Protein 4RR5 (pdb70)

Foldseek 3Di:
DAEEEEEEAQPQQAAPFLLQVCVDPLLVVLQVVLCVLVVHGLNVQSNDDPLSCNLLLNVLLSSLSLLLSLLVLCVVVPDAHQEYEYFLSRRLSRLCSFVFDDSSVSSNLSNLLSVLQSVLFQAFKKKFFQWDPVQLCVLAVVDPFKDWAEDQAPGMTMMFGHHVSLVVSCVRIDGPDIGTDSGGHRWQACSCVVSLVVSLVVLVVDGTDFTNHWYQYQQGGATGGDSVVSSVSSSNNGRHHGHNLVNLVNCVPVDHQEYEHRAGDCRNVVSNCRRVVRHHYDYHRHPVSSVVD

Organism: Synechocystis sp. (strain ATCC 27184 / PCC 6803 / Kazusa) (NCBI:txid1111708)

Secondary structure (DSSP, 8-state):
--EEEEE--TT---TTTTGGGGGSHHHHHHHHHHHHHHSS-HHHHHTS-HHHHHSHHHHHHHHHHHHHHHHHHHHHTT---SEEEESTTHHHHHHHHTTSS-HHHHHHHHHHHHHHHHHS-S-EEEEEESB-HHHHHHHHTT-SSEEEEEEEETTEEEEEE-HHHHHHHHHTSSBS-EEE-S--S--SSGGGHHHHHHHHHHHHTS--PPPSS-EEETTEEEEE--HHHHHHHHHTTTTS-EEHHHHHHHHHHHT--EEEEESSSSHHHHHHHTT-TTSEEEEE-SHHHHHT-

Radius of gyration: 18.01 Å; Cα contacts (8 Å, |Δi|>4): 642; chains: 1; bounding box: 39×50×41 Å

B-factor: mean 35.31, std 12.6, range [13.88, 98.12]

Nearest PDB structures (foldseek):
  4rr5-assembly1_A  TM=1.003E+00  e=6.818E-63  Synechocystis sp. PCC 6803 substr. Kazusa
  2g2y-assembly1_A  TM=9.475E-01  e=8.069E-31  Escherichia coli K-12
  6smd-assembly2_C  TM=9.478E-01  e=1.140E-30  Photorhabdus luminescens
  6iyo-assembly1_B  TM=8.764E-01  e=2.959E-21  Streptomyces albus subsp. albus
  8ee0-assembly1_A-2  TM=8.860E-01  e=2.226E-20  Saccharopolyspora erythraea

InterPro domains:
  IPR001227 Acyl transferase domain superfamily [G3DSA:3.40.366.10] (4-273)
  IPR004410 Malonyl CoA-acyl carrier protein transacylase, FabD-type [TIGR00128] (1-278)
  IPR014043 Acyl transferase domain [PF00698] (5-275)
  IPR014043 Acyl transferase domain [SM00827] (6-289)
  IPR016035 Acyl transferase/acyl hydrolase/lysophospholipase [SSF52151] (3-292)
  IPR016036 Malonyl-CoA ACP transacylase, ACP-binding [SSF55048] (122-178)
  IPR024925 Malonyl CoA-acyl carrier protein transacylase [PIRSF000446] (1-292)
  IPR050858 Malonyl CoA-ACP Transacylase/Polyketide Synthase FabD [PTHR42681] (1-288)

CATH classification: 3.40.366.10 (+1 more: 3.30.70.250)

Sequence (293 aa):
MKTAWVFPGQGSQAVGMGVDLLSTAIAKEKYQQAEEILGWSVVEKCQGDEASLALTQNTQPCLYVIEAILADLLRDKGFQPDYVAGHSLGEYSALYAAGVFDFATGLQLVKQRSEVMASASGGMMAALMKFDQTQLQQALTDNTEVVLANDNSPEQVVISGTVAGVEAILANVKARRAVPLKVSGAFHSSFMAQPSQSFAQTLTACHFNDATVPVLSNVDPSPTQNGDRLKEKLIQQMTGSVRWRETMVNLGEIGATDYWEVGPGKVLTGLCKRTCPDLNLKNIGQLDDLNSL

Solvent-accessible surface area: 12329 Å² total; per-residue (Å²): 175,94,7,1,0,0,0,0,5,59,56,8,33,58,74,33,16,1,35,59,0,72,98,29,83,42,0,120,95,22,11,104,51,0,81,138,37,12,67,70,23,1,18,128,52,1,102,32,98,121,69,41,2,13,93,13,65,16,0,3,1,0,0,0,0,1,0,0,0,0,0,22,12,1,81,110,86,57,58,126,8,48,26,1,0,0,20,13,1,0,2,1,0,0,1,32,7,0,32,0,7,91,10,43,48,0,0,88,8,0,49,53,3,1,85,28,9,38,101,15,64,64,19,19,8,0,10,1,91,105,28,48,112,101,61,9,116,112,20,30,91,141,57,118,77,4,71,49,0,14,20,5,4,65,26,47,6,3,0,0,0,37,75,81,12,0,86,57,5,23,93,113,6,127,0,156,181,18,79,71,60,172,27,76,1,3,14,10,4,89,94,4,47,139,38,12,119,64,7,19,133,53,1,81,94,21,142,6,68,92,6,98,21,30,0,0,0,0,24,37,3,51,51,30,69,77,1,99,80,1,22,82,2,3,43,79,1,7,46,19,32,0,79,0,82,47,0,0,51,40,1,32,141,71,36,5,52,22,1,23,0,0,1,11,38,147,72,2,4,29,14,0,129,140,28,15,110,126,16,83,57,89,33,4,8,103,42,102,47,6,93,91,111

Structure (mmCIF, N/CA/C/O backbone):
data_4RR5
#
_entry.id   4RR5
#
_cell.length_a   43.043
_cell.length_b   148.646
_cell.length_c   40.393
_cell.angle_alpha   90.00
_cell.angle_beta   90.00
_cell.angle_gamma   90.00
#
_symmetry.space_group_name_H-M   'P 21 21 2'
#
loop_
_entity.id
_entity.type
_entity.pdbx_description
1 polymer 'Malonyl CoA-acyl carrier protein transacylase'
2 non-polymer 'ACETATE ION'
3 water water
#
loop_
_atom_site.group_PDB
_atom_site.id
_atom_site.type_symbol
_atom_site.label_atom_id
_atom_site.label_alt_id
_atom_site.label_comp_id
_atom_site.label_asym_id
_atom_site.label_entity_id
_atom_site.label_seq_id
_atom_site.pdbx_PDB_ins_code
_atom_site.Cartn_x
_atom_site.Cartn_y
_atom_site.Cartn_z
_atom_site.occupancy
_atom_site.B_iso_or_equiv
_atom_site.auth_seq_id
_atom_site.auth_comp_id
_atom_site.auth_asym_id
_atom_site.auth_atom_id
_atom_site.pdbx_PDB_model_num
ATOM 1 N N . MET A 1 1 ? -23.662 3.488 1.388 1.00 47.96 1 MET A N 1
ATOM 2 C CA . MET A 1 1 ? -22.552 4.322 0.938 1.00 51.51 1 MET A CA 1
ATOM 3 C C . MET A 1 1 ? -22.805 4.865 -0.467 1.00 50.19 1 MET A C 1
ATOM 4 O O . MET A 1 1 ? -23.245 4.132 -1.357 1.00 43.17 1 MET A O 1
ATOM 9 N N . LYS A 1 2 ? -22.529 6.155 -0.655 1.00 45.87 2 LYS A N 1
ATOM 10 C CA . LYS A 1 2 ? -22.623 6.784 -1.970 1.00 41.49 2 LYS A CA 1
ATOM 11 C C . LYS A 1 2 ? -21.407 7.686 -2.191 1.00 41.39 2 LYS A C 1
ATOM 12 O O . LYS A 1 2 ? -21.026 8.456 -1.301 1.00 38.32 2 LYS A O 1
ATOM 18 N N . THR A 1 3 ? -20.774 7.581 -3.360 1.00 37.14 3 THR A N 1
ATOM 19 C CA . THR A 1 3 ? -19.532 8.323 -3.581 1.00 38.05 3 THR A CA 1
ATOM 20 C C . THR A 1 3 ? -19.640 9.310 -4.743 1.00 33.68 3 THR A C 1
ATOM 21 O O . THR A 1 3 ? -20.095 8.967 -5.840 1.00 32.10 3 THR A O 1
ATOM 25 N N . ALA A 1 4 ? -19.227 10.546 -4.464 1.00 31.54 4 ALA A N 1
ATOM 26 C CA . ALA A 1 4 ? -19.041 11.579 -5.480 1.00 30.57 4 ALA A CA 1
ATOM 27 C C . ALA A 1 4 ? -17.597 11.597 -6.021 1.00 28.09 4 ALA A C 1
ATOM 28 O O . ALA A 1 4 ? -16.635 11.471 -5.250 1.00 26.48 4 ALA A O 1
ATOM 30 N N . TRP A 1 5 ? -17.445 11.725 -7.339 1.00 23.84 5 TRP A N 1
ATOM 31 C CA . TRP A 1 5 ? -16.141 12.048 -7.926 1.00 22.74 5 TRP A CA 1
ATOM 32 C C . TRP A 1 5 ? -16.186 13.489 -8.376 1.00 22.30 5 TRP A C 1
ATOM 33 O O . TRP A 1 5 ? -17.053 13.856 -9.165 1.00 26.22 5 TRP A O 1
ATOM 44 N N . VAL A 1 6 ? -15.279 14.312 -7.860 1.00 22.83 6 VAL A N 1
ATOM 45 C CA . VAL A 1 6 ? -15.235 15.719 -8.238 1.00 24.84 6 VAL A CA 1
ATOM 46 C C . VAL A 1 6 ? -13.898 16.054 -8.894 1.00 19.93 6 VAL A C 1
ATOM 47 O O . VAL A 1 6 ? -12.846 15.586 -8.455 1.00 21.20 6 VAL A O 1
ATOM 51 N N . PHE A 1 7 ? -13.955 16.865 -9.948 1.00 18.63 7 PHE A N 1
ATOM 52 C CA . PHE A 1 7 ? -12.784 17.129 -10.782 1.00 20.77 7 PHE A CA 1
ATOM 53 C C . PHE A 1 7 ? -12.247 18.566 -10.661 1.00 19.75 7 PHE A C 1
ATOM 54 O O . PHE A 1 7 ? -12.956 19.536 -10.909 1.00 20.21 7 PHE A O 1
ATOM 62 N N . PRO A 1 8 ? -10.976 18.704 -10.259 1.00 18.12 8 PRO A N 1
ATOM 63 C CA . PRO A 1 8 ? -10.429 20.047 -10.059 1.00 20.30 8 PRO A CA 1
ATOM 64 C C . PRO A 1 8 ? -10.142 20.792 -11.367 1.00 23.43 8 PRO A C 1
ATOM 65 O O . PRO A 1 8 ? -9.905 20.187 -12.411 1.00 24.90 8 PRO A O 1
ATOM 69 N N . GLY A 1 9 ? -10.168 22.114 -11.316 1.00 19.61 9 GLY A N 1
ATOM 70 C CA . GLY A 1 9 ? -9.894 22.885 -12.507 1.00 21.80 9 GLY A CA 1
ATOM 71 C C . GLY A 1 9 ? -8.603 23.670 -12.394 1.00 21.66 9 GLY A C 1
ATOM 72 O O . GLY A 1 9 ? -7.672 23.251 -11.708 1.00 16.94 9 GLY A O 1
ATOM 73 N N . GLN A 1 10 ? -8.579 24.810 -13.085 1.00 21.95 10 GLN A N 1
ATOM 74 C CA . GLN A 1 10 ? -7.429 25.696 -13.177 1.00 21.67 10 GLN A CA 1
ATOM 75 C C . GLN A 1 10 ? -6.913 26.057 -11.798 1.00 23.22 10 GLN A C 1
ATOM 76 O O . GLN A 1 10 ? -7.706 26.331 -10.900 1.00 25.26 10 GLN A O 1
ATOM 82 N N . GLY A 1 11 ? -5.591 26.048 -11.630 1.00 20.84 11 GLY A N 1
ATOM 83 C CA . GLY A 1 11 ? -5.000 26.293 -10.331 1.00 16.57 11 GLY A CA 1
ATOM 84 C C . GLY A 1 11 ? -4.598 25.035 -9.588 1.00 19.59 11 GLY A C 1
ATOM 85 O O . GLY A 1 11 ? -3.816 25.109 -8.661 1.00 22.92 11 GLY A O 1
ATOM 86 N N . SER A 1 12 ? -5.122 23.878 -9.984 1.00 22.45 12 SER A N 1
ATOM 87 C CA . SER A 1 12 ? -4.738 22.615 -9.344 1.00 26.92 12 SER A CA 1
ATOM 88 C C . SER A 1 12 ? -3.582 21.903 -10.044 1.00 26.79 12 SER A C 1
ATOM 89 O O . SER A 1 12 ? -3.070 20.898 -9.563 1.00 29.59 12 SER A O 1
ATOM 92 N N . GLN A 1 13 ? -3.179 22.420 -11.191 1.00 26.54 13 GLN A N 1
ATOM 93 C CA . GLN A 1 13 ? -2.089 21.810 -11.913 1.00 27.87 13 GLN A CA 1
ATOM 94 C C . GLN A 1 13 ? -0.777 21.989 -11.136 1.00 27.30 13 GLN A C 1
ATOM 95 O O . GLN A 1 13 ? -0.571 22.993 -10.453 1.00 25.00 13 GLN A O 1
ATOM 101 N N . ALA A 1 14 ? 0.090 20.990 -11.231 1.00 27.17 14 ALA A N 1
ATOM 102 C CA . ALA A 1 14 ? 1.452 21.087 -10.715 1.00 27.74 14 ALA A CA 1
ATOM 103 C C . ALA A 1 14 ? 2.376 20.351 -11.677 1.00 26.21 14 ALA A C 1
ATOM 104 O O . ALA A 1 14 ? 1.922 19.502 -12.452 1.00 25.55 14 ALA A O 1
ATOM 106 N N . VAL A 1 15 ? 3.662 20.688 -11.636 1.00 22.94 15 VAL A N 1
ATOM 107 C CA . VAL A 1 15 ? 4.638 20.085 -12.529 1.00 26.09 15 VAL A CA 1
ATOM 108 C C . VAL A 1 15 ? 4.791 18.609 -12.165 1.00 24.87 15 VAL A C 1
ATOM 109 O O . VAL A 1 15 ? 4.876 18.260 -10.998 1.00 21.96 15 VAL A O 1
ATOM 113 N N . GLY A 1 16 ? 4.775 17.741 -13.167 1.00 23.03 16 GLY A N 1
ATOM 114 C CA . GLY A 1 16 ? 4.931 16.333 -12.925 1.00 19.17 16 GLY A CA 1
ATOM 115 C C . GLY A 1 16 ? 3.611 15.614 -12.795 1.00 23.40 16 GLY A C 1
ATOM 116 O O . GLY A 1 16 ? 3.581 14.387 -12.745 1.00 21.93 16 GLY A O 1
ATOM 117 N N . MET A 1 17 ? 2.513 16.360 -12.739 1.00 24.14 17 MET A N 1
ATOM 118 C CA . MET A 1 17 ? 1.206 15.717 -12.615 1.00 25.17 17 MET A CA 1
ATOM 119 C C . MET A 1 17 ? 0.975 14.763 -13.784 1.00 23.39 17 MET A C 1
ATOM 120 O O . MET A 1 17 ? 1.400 15.027 -14.914 1.00 21.47 17 MET A O 1
ATOM 125 N N . GLY A 1 18 ? 0.344 13.632 -13.492 1.00 20.69 18 GLY A N 1
ATOM 126 C CA . GLY A 1 18 ? -0.017 12.673 -14.509 1.00 19.21 18 GLY A CA 1
ATOM 127 C C . GLY A 1 18 ? 1.126 11.807 -14.986 1.00 23.04 18 GLY A C 1
ATOM 128 O O . GLY A 1 18 ? 0.892 10.775 -15.619 1.00 23.25 18 GLY A O 1
ATOM 129 N N . VAL A 1 19 ? 2.363 12.198 -14.686 1.00 24.60 19 VAL A N 1
ATOM 130 C CA . VAL A 1 19 ? 3.499 11.542 -15.325 1.00 25.09 19 VAL A CA 1
ATOM 131 C C . VAL A 1 19 ? 3.693 10.121 -14.820 1.00 22.64 19 VAL A C 1
ATOM 132 O O . VAL A 1 19 ? 4.031 9.232 -15.598 1.00 24.03 19 VAL A O 1
ATOM 136 N N . ASP A 1 20 ? 3.417 9.883 -13.545 1.00 26.32 20 ASP A N 1
ATOM 137 C CA . ASP A 1 20 ? 3.522 8.521 -13.013 1.00 27.03 20 ASP A CA 1
ATOM 138 C C . ASP A 1 20 ? 2.439 7.596 -13.555 1.00 25.12 20 ASP A C 1
ATOM 139 O O . ASP A 1 20 ? 2.538 6.381 -13.404 1.00 27.64 20 ASP A O 1
ATOM 144 N N . LEU A 1 21 ? 1.405 8.163 -14.175 1.00 25.48 21 LEU A N 1
ATOM 145 C CA . LEU A 1 21 ? 0.285 7.360 -14.676 1.00 23.41 21 LEU A CA 1
ATOM 146 C C . LEU A 1 21 ? 0.673 6.565 -15.908 1.00 22.43 21 LEU A C 1
ATOM 147 O O . LEU A 1 21 ? 0.013 5.591 -16.264 1.00 20.94 21 LEU A O 1
ATOM 152 N N . LEU A 1 22 ? 1.772 6.992 -16.520 1.00 23.36 22 LEU A N 1
ATOM 153 C CA . LEU A 1 22 ? 2.238 6.544 -17.829 1.00 22.70 22 LEU A CA 1
ATOM 154 C C . LEU A 1 22 ? 2.585 5.043 -17.932 1.00 22.42 22 LEU A C 1
ATOM 155 O O . LEU A 1 22 ? 2.661 4.479 -19.018 1.00 22.88 22 LEU A O 1
ATOM 160 N N . SER A 1 23 ? 2.794 4.393 -16.802 1.00 20.37 23 SER A N 1
ATOM 161 C CA . SER A 1 23 ? 3.073 2.973 -16.827 1.00 22.23 23 SER A CA 1
ATOM 162 C C . SER A 1 23 ? 1.789 2.140 -17.011 1.00 23.66 23 SER A C 1
ATOM 163 O O . SER A 1 23 ? 1.861 0.946 -17.294 1.00 26.65 23 SER A O 1
ATOM 166 N N . THR A 1 24 ? 0.618 2.757 -16.860 1.00 21.23 24 THR A N 1
ATOM 167 C CA . THR A 1 24 ? -0.640 2.062 -17.154 1.00 23.45 24 THR A CA 1
ATOM 168 C C . THR A 1 24 ? -0.939 2.105 -18.670 1.00 22.27 24 THR A C 1
ATOM 169 O O . THR A 1 24 ? -0.657 3.100 -19.354 1.00 19.08 24 THR A O 1
ATOM 173 N N . ALA A 1 25 ? -1.4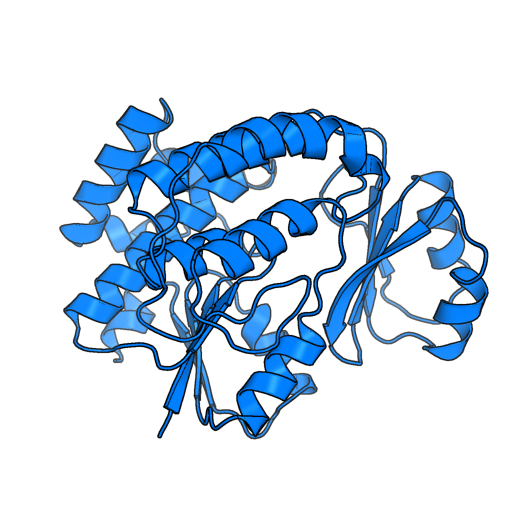92 1.017 -19.189 1.00 20.24 25 ALA A N 1
ATOM 174 C CA . ALA A 1 25 ? -1.871 0.947 -20.597 1.00 22.77 25 ALA A CA 1
ATOM 175 C C . ALA A 1 25 ? -2.928 1.999 -20.937 1.00 24.80 25 ALA A C 1
ATOM 176 O O . ALA A 1 25 ? -2.867 2.642 -21.993 1.00 23.82 25 ALA A O 1
ATOM 178 N N . ILE A 1 26 ? -3.888 2.169 -20.028 1.00 25.25 26 ILE A N 1
ATOM 179 C CA . ILE A 1 26 ? -4.970 3.139 -20.192 1.00 24.91 26 ILE A CA 1
ATOM 180 C C . ILE A 1 26 ? -4.425 4.557 -20.380 1.00 22.35 26 ILE A C 1
ATOM 181 O O . ILE A 1 26 ? -4.812 5.246 -21.319 1.00 25.09 26 ILE A O 1
ATOM 186 N N . ALA A 1 27 ? -3.490 4.967 -19.527 1.00 22.71 27 ALA A N 1
ATOM 187 C CA . ALA A 1 27 ? -2.862 6.284 -19.650 1.00 20.78 27 ALA A CA 1
ATOM 188 C C . ALA A 1 27 ? -2.040 6.422 -20.923 1.00 24.12 27 ALA A C 1
ATOM 189 O O . ALA A 1 27 ? -2.117 7.456 -21.591 1.00 23.86 27 ALA A O 1
ATOM 191 N N . LYS A 1 28 ? -1.241 5.401 -21.244 1.00 24.22 28 LYS A N 1
ATOM 192 C CA . LYS A 1 28 ? -0.372 5.451 -22.421 1.00 23.78 28 LYS A CA 1
ATOM 193 C C . LYS A 1 28 ? -1.220 5.773 -23.643 1.00 25.65 28 LYS A C 1
ATOM 194 O O . LYS A 1 28 ? -0.962 6.740 -24.367 1.00 24.96 28 LYS A O 1
ATOM 200 N N . GLU A 1 29 ? -2.261 4.967 -23.822 1.00 25.97 29 GLU A N 1
ATOM 201 C CA . GLU A 1 29 ? -3.206 5.095 -24.916 1.00 22.06 29 GLU A CA 1
ATOM 202 C C . GLU A 1 29 ? -3.829 6.497 -24.996 1.00 23.73 29 GLU A C 1
ATOM 203 O O . GLU A 1 29 ? -3.675 7.197 -25.997 1.00 26.69 29 GLU A O 1
ATOM 209 N N . LYS A 1 30 ? -4.501 6.929 -23.938 1.00 23.76 30 LYS A N 1
ATOM 210 C CA . LYS A 1 30 ? -5.157 8.234 -23.969 1.00 26.89 30 LYS A CA 1
ATOM 211 C C . LYS A 1 30 ? -4.191 9.405 -24.176 1.00 24.91 30 LYS A C 1
ATOM 212 O O . LYS A 1 30 ? -4.544 10.393 -24.821 1.00 24.75 30 LYS A O 1
ATOM 218 N N . TYR A 1 31 ? -2.983 9.293 -23.641 1.00 20.57 31 TYR A N 1
ATOM 219 C CA . TYR A 1 31 ? -1.964 10.299 -23.895 1.00 23.74 31 TYR A CA 1
ATOM 220 C C . TYR A 1 31 ? -1.665 10.394 -25.375 1.00 23.38 31 TYR A C 1
ATOM 221 O O . TYR A 1 31 ? -1.455 11.487 -25.887 1.00 23.92 31 TYR A O 1
ATOM 230 N N . GLN A 1 32 ? -1.638 9.249 -26.057 1.00 28.02 32 GLN A N 1
ATOM 231 C CA . GLN A 1 32 ? -1.329 9.224 -27.491 1.00 29.95 32 GLN A CA 1
ATOM 232 C C . GLN A 1 32 ? -2.485 9.805 -28.284 1.00 29.54 32 GLN A C 1
ATOM 233 O O . GLN A 1 32 ? -2.267 10.572 -29.219 1.00 30.16 32 GLN A O 1
ATOM 239 N N . GLN A 1 33 ? -3.708 9.441 -27.899 1.00 27.05 33 GLN A N 1
ATOM 240 C CA . GLN A 1 33 ? -4.905 10.084 -28.426 1.00 27.33 33 GLN A CA 1
ATOM 241 C C . GLN A 1 33 ? -4.874 11.593 -28.228 1.00 32.80 33 GLN A C 1
ATOM 242 O O . GLN A 1 33 ? -5.180 12.345 -29.152 1.00 32.92 33 GLN A O 1
ATOM 248 N N . ALA A 1 34 ? -4.538 12.040 -27.019 1.00 23.50 34 ALA A N 1
ATOM 249 C CA . ALA A 1 34 ? -4.468 13.471 -26.770 1.00 24.80 34 ALA A CA 1
ATOM 250 C C . ALA A 1 34 ? -3.408 14.111 -27.655 1.00 28.47 34 ALA A C 1
ATOM 251 O O . ALA A 1 34 ? -3.591 15.228 -28.135 1.00 30.98 34 ALA A O 1
ATOM 253 N N . GLU A 1 35 ? -2.314 13.401 -27.904 1.00 27.95 35 GLU A N 1
ATOM 254 C CA . GLU A 1 35 ? -1.224 13.997 -28.668 1.00 31.71 35 GLU A CA 1
ATOM 255 C C . GLU A 1 35 ? -1.638 14.206 -30.140 1.00 34.30 35 GLU A C 1
ATOM 256 O O . GLU A 1 35 ? -1.347 15.257 -30.710 1.00 36.14 35 GLU A O 1
ATOM 262 N N . GLU A 1 36 ? -2.328 13.236 -30.744 1.00 30.51 36 GLU A N 1
ATOM 263 C CA . GLU A 1 36 ? -2.808 13.405 -32.118 1.00 35.90 36 GLU A CA 1
ATOM 264 C C . GLU A 1 36 ? -3.861 14.503 -32.218 1.00 38.92 36 GLU A C 1
ATOM 265 O O . GLU A 1 36 ? -3.841 15.281 -33.159 1.00 47.53 36 GLU A O 1
ATOM 271 N N . ILE A 1 37 ? -4.772 14.571 -31.251 1.00 37.95 37 ILE A N 1
ATOM 272 C CA . ILE A 1 37 ? -5.812 15.604 -31.231 1.00 31.52 37 ILE A CA 1
ATOM 273 C C . ILE A 1 37 ? -5.263 17.018 -30.991 1.00 31.95 37 ILE A C 1
ATOM 274 O O . ILE A 1 37 ? -5.714 17.987 -31.599 1.00 35.19 37 ILE A O 1
ATOM 279 N N . LEU A 1 38 ? -4.293 17.137 -30.094 1.00 33.37 38 LEU A N 1
ATOM 280 C CA . LEU A 1 38 ? -3.811 18.452 -29.676 1.00 31.68 38 LEU A CA 1
ATOM 281 C C . LEU A 1 38 ? -2.632 18.942 -30.496 1.00 31.92 38 LEU A C 1
ATOM 282 O O . LEU A 1 38 ? -2.391 20.139 -30.582 1.00 33.54 38 LEU A O 1
ATOM 287 N N . GLY A 1 39 ? -1.869 18.012 -31.055 1.00 33.28 39 GLY A N 1
ATOM 288 C CA . GLY A 1 39 ? -0.652 18.363 -31.760 1.00 33.18 39 GLY A CA 1
ATOM 289 C C . GLY A 1 39 ? 0.560 18.542 -30.863 1.00 36.96 39 GLY A C 1
ATOM 290 O O . GLY A 1 39 ? 1.620 18.977 -31.320 1.00 35.71 39 GLY A O 1
ATOM 291 N N . TRP A 1 40 ? 0.410 18.210 -29.583 1.00 34.48 40 TRP A N 1
ATOM 292 C CA . TRP A 1 40 ? 1.529 18.245 -28.651 1.00 29.35 40 TRP A CA 1
ATOM 293 C C . TRP A 1 40 ? 1.279 17.285 -27.505 1.00 31.76 40 TRP A C 1
ATOM 294 O O . TRP A 1 40 ? 0.139 16.950 -27.198 1.00 32.96 40 TRP A O 1
ATOM 305 N N . SER A 1 41 ? 2.356 16.833 -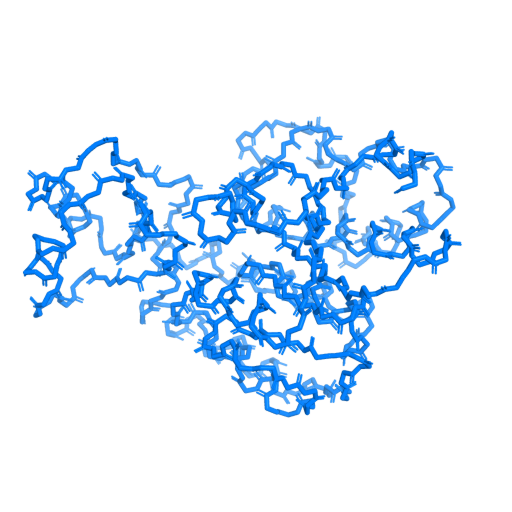26.877 1.00 33.82 41 SER A N 1
ATOM 306 C CA . SER A 1 41 ? 2.262 15.824 -25.835 1.00 30.25 41 SER A CA 1
ATOM 307 C C . SER A 1 41 ? 1.859 16.407 -24.483 1.00 33.08 41 SER A C 1
ATOM 308 O O . SER A 1 41 ? 2.497 17.341 -23.979 1.00 27.21 41 SER A O 1
ATOM 311 N N . VAL A 1 42 ? 0.808 15.847 -23.888 1.00 25.58 42 VAL A N 1
ATOM 312 C CA . VAL A 1 42 ? 0.410 16.266 -22.544 1.00 28.57 42 VAL A CA 1
ATOM 313 C C . VAL A 1 42 ? 1.482 15.885 -21.506 1.00 25.55 42 VAL A C 1
ATOM 314 O O . VAL A 1 42 ? 1.784 16.671 -20.604 1.00 25.42 42 VAL A O 1
ATOM 318 N N . VAL A 1 43 ? 2.068 14.701 -21.649 1.00 21.96 43 VAL A N 1
ATOM 319 C CA . VAL A 1 43 ? 3.137 14.262 -20.754 1.00 25.88 43 VAL A CA 1
ATOM 320 C C . VAL A 1 43 ? 4.296 15.239 -20.760 1.00 27.13 43 VAL A C 1
ATOM 321 O O . VAL A 1 43 ? 4.743 15.695 -19.702 1.00 26.06 43 VAL A O 1
ATOM 325 N N . GLU A 1 44 ? 4.764 15.574 -21.958 1.00 25.37 44 GLU A N 1
ATOM 326 C CA . GLU A 1 44 ? 5.889 16.491 -22.098 1.00 26.00 44 GLU A CA 1
ATOM 327 C C . GLU A 1 44 ? 5.577 17.829 -21.460 1.00 27.31 44 GLU A C 1
ATOM 328 O O . GLU A 1 44 ? 6.382 18.365 -20.715 1.00 34.75 44 GLU A O 1
ATOM 334 N N . LYS A 1 45 ? 4.386 18.353 -21.733 1.00 32.28 45 LYS A N 1
ATOM 335 C CA . LYS A 1 45 ? 3.994 19.674 -21.252 1.00 28.84 45 LYS A CA 1
ATOM 336 C C . LYS A 1 45 ? 3.841 19.725 -19.726 1.00 27.88 45 LYS A C 1
ATOM 337 O O . LYS A 1 45 ? 4.100 20.748 -19.108 1.00 30.13 45 LYS A O 1
ATOM 343 N N . CYS A 1 46 ? 3.434 18.619 -19.115 1.00 27.38 46 CYS A N 1
ATOM 344 C CA . CYS A 1 46 ? 3.283 18.577 -17.663 1.00 27.90 46 CYS A CA 1
ATOM 345 C C . CYS A 1 46 ? 4.634 18.548 -16.941 1.00 33.47 46 CYS A C 1
ATOM 346 O O . CYS A 1 46 ? 4.707 18.720 -15.722 1.00 28.17 46 CYS A O 1
ATOM 349 N N . GLN A 1 47 ? 5.700 18.306 -17.692 1.00 29.64 47 GLN A N 1
ATOM 350 C CA . GLN A 1 47 ? 7.019 18.222 -17.100 1.00 30.60 47 GLN A CA 1
ATOM 351 C C . GLN A 1 47 ? 7.838 19.448 -17.433 1.00 34.34 47 GLN A C 1
ATOM 352 O O . GLN A 1 47 ? 9.051 19.478 -17.213 1.00 37.08 47 GLN A O 1
ATOM 358 N N . GLY A 1 48 ? 7.164 20.451 -17.977 1.00 32.13 48 GLY A N 1
ATOM 359 C CA . GLY A 1 48 ? 7.819 21.671 -18.390 1.00 37.76 48 GLY A CA 1
ATOM 360 C C . GLY A 1 48 ? 7.867 22.732 -17.309 1.00 33.72 48 GLY A C 1
ATOM 361 O O . GLY A 1 48 ? 7.647 22.472 -16.134 1.00 33.58 48 GLY A O 1
ATOM 362 N N . ASP A 1 49 ? 8.170 23.943 -17.734 1.00 34.17 49 ASP A N 1
ATOM 363 C CA . ASP A 1 49 ? 8.202 25.081 -16.855 1.00 37.06 49 ASP A CA 1
ATOM 364 C C . ASP A 1 49 ? 6.868 25.292 -16.150 1.00 39.44 49 ASP A C 1
ATOM 365 O O . ASP A 1 49 ? 5.800 25.122 -16.744 1.00 36.96 49 ASP A O 1
ATOM 370 N N . GLU A 1 50 ? 6.939 25.673 -14.882 1.00 39.03 50 GLU A N 1
ATOM 371 C CA . GLU A 1 50 ? 5.748 25.931 -14.073 1.00 42.18 50 GLU A CA 1
ATOM 372 C C . GLU A 1 50 ? 4.820 27.011 -14.662 1.00 41.11 50 GLU A C 1
ATOM 373 O O . GLU A 1 50 ? 3.644 26.755 -14.926 1.00 40.09 50 GLU A O 1
ATOM 379 N N . ALA A 1 51 ? 5.353 28.208 -14.873 1.00 43.91 51 ALA A N 1
ATOM 380 C CA . ALA A 1 51 ? 4.576 29.307 -15.438 1.00 41.94 51 ALA A CA 1
ATOM 381 C C . ALA A 1 51 ? 3.918 28.905 -16.755 1.00 37.63 51 ALA A C 1
ATOM 382 O O . ALA A 1 51 ? 2.737 29.152 -16.971 1.00 38.98 51 ALA A O 1
ATOM 384 N N . SER A 1 52 ? 4.692 28.271 -17.624 1.00 39.87 52 SER A N 1
ATOM 385 C CA . SER A 1 52 ? 4.184 27.762 -18.890 1.00 33.75 52 SER A CA 1
ATOM 386 C C . SER A 1 52 ? 3.007 26.773 -18.716 1.00 35.10 52 SER A C 1
ATOM 387 O O . SER A 1 52 ? 2.063 26.776 -19.511 1.00 32.36 52 SER A O 1
ATOM 390 N N . LEU A 1 53 ? 3.063 25.932 -17.684 1.00 33.16 53 LEU A N 1
ATOM 391 C CA . LEU A 1 53 ? 2.001 24.957 -17.427 1.00 33.04 53 LEU A CA 1
ATOM 392 C C . LEU A 1 53 ? 0.737 25.668 -16.961 1.00 33.40 53 LEU A C 1
ATOM 393 O O . LEU A 1 53 ? -0.378 25.186 -17.167 1.00 27.57 53 LEU A O 1
ATOM 398 N N . ALA A 1 54 ? 0.923 26.824 -16.336 1.00 32.80 54 ALA A N 1
ATOM 399 C CA . ALA A 1 54 ? -0.187 27.552 -15.749 1.00 35.57 54 ALA A CA 1
ATOM 400 C C . ALA A 1 54 ? -0.973 28.341 -16.805 1.00 34.68 54 ALA A C 1
ATOM 401 O O . ALA A 1 54 ? -2.108 28.753 -16.558 1.00 33.52 54 ALA A O 1
ATOM 403 N N . LEU A 1 55 ? -0.374 28.543 -17.976 1.00 30.27 55 LEU A N 1
ATOM 404 C CA . LEU A 1 55 ? -1.092 29.157 -19.085 1.00 28.38 55 LEU A CA 1
ATOM 405 C C . LEU A 1 55 ? -2.305 28.298 -19.443 1.00 29.01 55 LEU A C 1
ATOM 406 O O . LEU A 1 55 ? -2.162 27.128 -19.820 1.00 25.08 55 LEU A O 1
ATOM 411 N N . THR A 1 56 ? -3.495 28.894 -19.335 1.00 30.15 56 THR A N 1
ATOM 412 C CA . THR A 1 56 ? -4.754 28.151 -19.387 1.00 25.47 56 THR A CA 1
ATOM 413 C C . THR A 1 56 ? -4.930 27.305 -20.663 1.00 26.05 56 THR A C 1
ATOM 414 O O . THR A 1 56 ? -5.625 26.300 -20.626 1.00 26.08 56 THR A O 1
ATOM 418 N N . GLN A 1 57 ? -4.274 27.680 -21.764 1.00 25.91 57 GLN A N 1
ATOM 419 C CA . GLN A 1 57 ? -4.343 26.900 -23.006 1.00 26.29 57 GLN A CA 1
ATOM 420 C C . GLN A 1 57 ? -3.538 25.604 -22.926 1.00 23.04 57 GLN A C 1
ATOM 421 O O . GLN A 1 57 ? -3.742 24.692 -23.722 1.00 21.81 57 GLN A O 1
ATOM 427 N N . ASN A 1 58 ? -2.611 25.537 -21.977 1.00 24.62 58 ASN A N 1
ATOM 428 C CA . ASN A 1 58 ? -1.944 24.282 -21.639 1.00 24.24 58 ASN A CA 1
ATOM 429 C C . ASN A 1 58 ? -2.689 23.563 -20.520 1.00 20.75 58 ASN A C 1
ATOM 430 O O . ASN A 1 58 ? -3.000 22.381 -20.616 1.00 21.45 58 ASN A O 1
ATOM 435 N N . THR A 1 59 ? -2.980 24.303 -19.459 1.00 22.37 59 THR A N 1
ATOM 436 C CA . THR A 1 59 ? -3.530 23.728 -18.245 1.00 21.32 59 THR A CA 1
ATOM 437 C C . THR A 1 59 ? -4.837 22.983 -18.476 1.00 25.39 59 THR A C 1
ATOM 438 O O . THR A 1 59 ? -5.029 21.879 -17.958 1.00 23.56 59 THR A O 1
ATOM 442 N N . GLN A 1 60 ? -5.741 23.576 -19.247 1.00 20.23 60 GLN A N 1
ATOM 443 C CA . GLN A 1 60 ? -7.060 22.986 -19.336 1.00 23.76 60 GLN A CA 1
ATOM 444 C C . GLN A 1 60 ? -7.004 21.624 -20.038 1.00 22.14 60 GLN A C 1
ATOM 445 O O . GLN A 1 60 ? -7.439 20.628 -19.459 1.00 20.30 60 GLN A O 1
ATOM 451 N N . PRO A 1 61 ? -6.449 21.551 -21.260 1.00 24.52 61 PRO A N 1
ATOM 452 C CA . PRO A 1 61 ? -6.444 20.190 -21.817 1.00 23.51 61 PRO A CA 1
ATOM 453 C C . PRO A 1 61 ? -5.549 19.217 -21.026 1.00 25.07 61 PRO A C 1
ATOM 454 O O . PRO A 1 61 ? -5.850 18.018 -20.985 1.00 22.71 61 PRO A O 1
ATOM 458 N N . CYS A 1 62 ? -4.484 19.716 -20.403 1.00 18.55 62 CYS A N 1
ATOM 459 C CA . CYS A 1 62 ? -3.680 18.852 -19.542 1.00 25.18 62 CYS A CA 1
ATOM 460 C C . CYS A 1 62 ? -4.497 18.272 -18.373 1.00 26.93 62 CYS A C 1
ATOM 461 O O . CYS A 1 62 ? -4.460 17.057 -18.128 1.00 24.01 62 CYS A O 1
ATOM 464 N N . LEU A 1 63 ? -5.230 19.127 -17.656 1.00 21.53 63 LEU A N 1
ATOM 465 C CA . LEU A 1 63 ? -6.040 18.663 -16.532 1.00 19.61 63 LEU A CA 1
ATOM 466 C C . LEU A 1 63 ? -7.147 17.720 -16.997 1.00 19.75 63 LEU A C 1
ATOM 467 O O . LEU A 1 63 ? -7.441 16.729 -16.334 1.00 19.05 63 LEU A O 1
ATOM 472 N N . TYR A 1 64 ? -7.755 18.024 -18.141 1.00 17.09 64 TYR A N 1
ATOM 473 C CA . TYR A 1 64 ? -8.819 17.180 -18.654 1.00 19.39 64 TYR A CA 1
ATOM 474 C C . TYR A 1 64 ? -8.307 15.788 -19.014 1.00 18.52 64 TYR A C 1
ATOM 475 O O . TYR A 1 64 ? -8.936 14.790 -18.689 1.00 18.97 64 TYR A O 1
ATOM 484 N N . VAL A 1 65 ? -7.185 15.720 -19.713 1.00 19.01 65 VAL A N 1
ATOM 485 C CA . VAL A 1 65 ? -6.667 14.440 -20.169 1.00 19.86 65 VAL A CA 1
ATOM 486 C C . VAL A 1 65 ? -6.284 13.568 -18.969 1.00 20.28 65 VAL A C 1
ATOM 487 O O . VAL A 1 65 ? -6.573 12.367 -18.927 1.00 19.65 65 VAL A O 1
ATOM 491 N N . ILE A 1 66 ? -5.643 14.186 -17.984 1.00 18.39 66 ILE A N 1
ATOM 492 C CA . ILE A 1 66 ? -5.207 13.468 -16.793 1.00 21.42 66 ILE A CA 1
ATOM 493 C C . ILE A 1 66 ? -6.397 12.998 -15.957 1.00 19.41 66 ILE A C 1
ATOM 494 O O . ILE A 1 66 ? -6.437 11.844 -15.506 1.00 17.41 66 ILE A O 1
ATOM 499 N N . GLU A 1 67 ? -7.364 13.891 -15.769 1.00 18.05 67 GLU A N 1
ATOM 500 C CA . GLU A 1 67 ? -8.579 13.563 -15.045 1.00 16.14 67 GLU A CA 1
ATOM 501 C C . GLU A 1 67 ? -9.381 12.443 -15.722 1.00 17.43 67 GLU A C 1
ATOM 502 O O . GLU A 1 67 ? -9.843 11.516 -15.047 1.00 17.99 67 GLU A O 1
ATOM 508 N N . ALA A 1 68 ? -9.532 12.500 -17.045 1.00 17.90 68 ALA A N 1
ATOM 509 C CA . ALA A 1 68 ? -10.162 11.395 -17.780 1.00 19.01 68 ALA A CA 1
ATOM 510 C C . ALA A 1 68 ? -9.368 10.093 -17.609 1.00 21.18 68 ALA A C 1
ATOM 511 O O . ALA A 1 68 ? -9.948 9.026 -17.477 1.00 25.43 68 ALA A O 1
ATOM 513 N N . ILE A 1 69 ? -8.043 10.180 -17.581 1.00 19.61 69 ILE A N 1
ATOM 514 C CA . ILE A 1 69 ? -7.225 8.992 -17.351 1.00 17.88 69 ILE A CA 1
ATOM 515 C C . ILE A 1 69 ? -7.464 8.440 -15.949 1.00 19.75 69 ILE A C 1
ATOM 516 O O . ILE A 1 69 ? -7.687 7.247 -15.776 1.00 21.82 69 ILE A O 1
ATOM 521 N N . LEU A 1 70 ? -7.447 9.309 -14.948 1.00 21.14 70 LEU A N 1
ATOM 522 C CA . LEU A 1 70 ? -7.742 8.888 -13.579 1.00 20.28 70 LEU A CA 1
ATOM 523 C C . LEU A 1 70 ? -9.128 8.247 -13.437 1.00 27.80 70 LEU A C 1
ATOM 524 O O . LEU A 1 70 ? -9.278 7.227 -12.750 1.00 27.41 70 LEU A O 1
ATOM 529 N N . ALA A 1 71 ? -10.134 8.823 -14.097 1.00 24.75 71 ALA A N 1
ATOM 530 C CA . ALA A 1 71 ? -11.476 8.257 -14.059 1.00 21.92 71 ALA A CA 1
ATOM 531 C C . ALA A 1 71 ? -11.506 6.830 -14.609 1.00 25.58 71 ALA A C 1
ATOM 532 O O . ALA A 1 71 ? -12.160 5.942 -14.050 1.00 25.46 71 ALA A O 1
ATOM 534 N N . ASP A 1 72 ? -10.810 6.609 -15.716 1.00 25.45 72 ASP A N 1
ATOM 535 C CA . ASP A 1 72 ? -10.798 5.287 -16.315 1.00 22.71 72 ASP A CA 1
ATOM 536 C C . ASP A 1 72 ? -9.970 4.315 -15.484 1.00 24.44 72 ASP A C 1
ATOM 537 O O . ASP A 1 72 ? -10.282 3.131 -15.421 1.00 27.05 72 ASP A O 1
ATOM 542 N N . LEU A 1 73 ? -8.917 4.812 -14.843 1.00 24.44 73 LEU A N 1
ATOM 543 C CA . LEU A 1 73 ? -8.111 3.970 -13.966 1.00 25.54 73 LEU A CA 1
ATOM 544 C C . LEU A 1 73 ? -8.935 3.495 -12.765 1.00 27.47 73 LEU A C 1
ATOM 545 O O . LEU A 1 73 ? -8.873 2.325 -12.391 1.00 25.77 73 LEU A O 1
ATOM 550 N N . LEU A 1 74 ? -9.710 4.412 -12.188 1.00 26.24 74 LEU A N 1
ATOM 551 C CA . LEU A 1 74 ? -10.659 4.093 -11.126 1.00 26.62 74 LEU A CA 1
ATOM 552 C C . LEU A 1 74 ? -11.676 3.037 -11.565 1.00 28.88 74 LEU A C 1
ATOM 553 O O . LEU A 1 74 ? -11.918 2.058 -10.855 1.00 28.36 74 LEU A O 1
ATOM 558 N N . ARG A 1 75 ? -12.251 3.234 -12.747 1.00 27.75 75 ARG A N 1
ATOM 559 C CA . ARG A 1 75 ? -13.178 2.262 -13.310 1.00 29.85 75 ARG A CA 1
ATOM 560 C C . ARG A 1 75 ? -12.540 0.888 -13.440 1.00 35.94 75 ARG A C 1
ATOM 561 O O . ARG A 1 75 ? -13.110 -0.108 -12.995 1.00 43.39 75 ARG A O 1
ATOM 569 N N . ASP A 1 76 ? -11.346 0.839 -14.016 1.00 35.43 76 ASP A N 1
ATOM 570 C CA . ASP A 1 76 ? -10.626 -0.415 -14.175 1.00 33.70 76 ASP A CA 1
ATOM 571 C C . ASP A 1 76 ? -10.418 -1.154 -12.847 1.00 34.60 76 ASP A C 1
ATOM 572 O O . ASP A 1 76 ? -10.485 -2.383 -12.804 1.00 39.40 76 ASP A O 1
ATOM 577 N N . LYS A 1 77 ? -10.179 -0.416 -11.768 1.00 32.83 77 LYS A N 1
ATOM 578 C CA . LYS A 1 77 ? -10.060 -1.024 -10.443 1.00 29.05 77 LYS A CA 1
ATOM 579 C C . LYS A 1 77 ? -11.420 -1.456 -9.876 1.00 35.88 77 LYS A C 1
ATOM 580 O O . LYS A 1 77 ? -11.492 -2.019 -8.790 1.00 34.92 77 LYS A O 1
ATOM 586 N N . GLY A 1 78 ? -12.501 -1.182 -10.601 1.00 35.80 78 GLY A N 1
ATOM 587 C CA . GLY A 1 78 ? -13.825 -1.557 -10.136 1.00 35.49 78 GLY A CA 1
ATOM 588 C C . GLY A 1 78 ? -14.671 -0.455 -9.506 1.00 40.95 78 GLY A C 1
ATOM 589 O O . GLY A 1 78 ? -15.889 -0.587 -9.421 1.00 42.62 78 GLY A O 1
ATOM 590 N N . PHE A 1 79 ? -14.044 0.632 -9.065 1.00 40.34 79 PHE A N 1
ATOM 591 C CA . PHE A 1 79 ? -14.784 1.723 -8.440 1.00 33.04 79 PHE A CA 1
ATOM 592 C C . PHE A 1 79 ? -15.634 2.501 -9.440 1.00 35.76 79 PHE A C 1
ATOM 593 O O . PHE A 1 79 ? -15.237 2.705 -10.587 1.00 37.89 79 PHE A O 1
ATOM 601 N N . GLN A 1 80 ? -16.811 2.927 -8.997 1.00 35.63 80 GLN A N 1
ATOM 602 C CA . GLN A 1 80 ? -17.725 3.687 -9.838 1.00 35.02 80 GLN A CA 1
ATOM 603 C C . GLN A 1 80 ? -18.347 4.823 -9.049 1.00 33.41 80 GLN A C 1
ATOM 604 O O . GLN A 1 80 ? -18.544 4.695 -7.844 1.00 33.80 80 GLN A O 1
ATOM 610 N N . PRO A 1 81 ? -18.648 5.945 -9.724 1.00 29.93 81 PRO A N 1
ATOM 611 C CA . PRO A 1 81 ? -19.202 7.123 -9.048 1.00 31.15 81 PRO A CA 1
ATOM 612 C C . PRO A 1 81 ? -20.719 7.051 -8.915 1.00 35.74 81 PRO A C 1
ATOM 613 O O . PRO A 1 81 ? -21.393 6.497 -9.784 1.00 38.52 81 PRO A O 1
ATOM 617 N N . ASP A 1 82 ? -21.254 7.599 -7.833 1.00 34.31 82 ASP A N 1
ATOM 618 C CA . ASP A 1 82 ? -22.697 7.750 -7.724 1.00 34.74 82 ASP A CA 1
ATOM 619 C C . ASP A 1 82 ? -23.081 9.130 -8.243 1.00 37.55 82 ASP A C 1
ATOM 620 O O . ASP A 1 82 ? -24.079 9.283 -8.941 1.00 40.09 82 ASP A O 1
ATOM 625 N N . TYR A 1 83 ? -22.260 10.126 -7.913 1.00 39.54 83 TYR A N 1
ATOM 626 C CA . TYR A 1 83 ? -22.443 11.495 -8.395 1.00 37.15 83 TYR A CA 1
ATOM 627 C C . TYR A 1 83 ? -21.148 12.046 -8.980 1.00 35.30 83 TYR A C 1
ATOM 628 O O . TYR A 1 83 ? -20.065 11.729 -8.482 1.00 32.79 83 TYR A O 1
ATOM 637 N N . VAL A 1 84 ? -21.259 12.874 -10.022 1.00 29.58 84 VAL A N 1
ATOM 638 C CA . VAL A 1 84 ? -20.103 13.607 -10.540 1.00 28.74 84 VAL A CA 1
ATOM 639 C C . VAL A 1 84 ? -20.314 15.128 -10.572 1.00 29.35 84 VAL A C 1
ATOM 640 O O . VAL A 1 84 ? -21.438 15.626 -10.719 1.00 27.11 84 VAL A O 1
ATOM 644 N N . ALA A 1 85 ? -19.211 15.855 -10.410 1.00 28.43 85 ALA A N 1
ATOM 645 C CA . ALA A 1 85 ? -19.178 17.307 -10.587 1.00 27.91 85 ALA A CA 1
ATOM 646 C C . ALA A 1 85 ? -17.733 17.705 -10.926 1.00 27.70 85 ALA A C 1
ATOM 647 O O . ALA A 1 85 ? -16.819 16.895 -10.772 1.00 23.84 85 ALA A O 1
ATOM 649 N N . GLY A 1 86 ? -17.527 18.932 -11.393 1.00 22.46 86 GLY A N 1
ATOM 650 C CA . GLY A 1 86 ? -16.188 19.386 -11.710 1.00 18.53 86 GLY A CA 1
ATOM 651 C C . GLY A 1 86 ? -16.116 20.888 -11.658 1.00 17.62 86 GLY A C 1
ATOM 652 O O . GLY A 1 86 ? -17.078 21.568 -11.982 1.00 20.73 86 GLY A O 1
ATOM 653 N N . HIS A 1 87 ? -14.976 21.414 -11.247 1.00 18.93 87 HIS A N 1
ATOM 654 C CA . HIS A 1 87 ? -14.855 22.847 -11.056 1.00 21.13 87 HIS A CA 1
ATOM 655 C C . HIS A 1 87 ? -14.380 23.537 -12.325 1.00 20.71 87 HIS A C 1
ATOM 656 O O . HIS A 1 87 ? -13.211 23.425 -12.708 1.00 23.07 87 HIS A O 1
ATOM 663 N N . SER A 1 88 ? -15.302 24.263 -12.953 1.00 20.53 88 SER A N 1
ATOM 664 C CA . SER A 1 88 ? -15.079 24.946 -14.227 1.00 23.26 88 SER A CA 1
ATOM 665 C C . SER A 1 88 ? -14.648 23.940 -15.296 1.00 23.50 88 SER A C 1
ATOM 666 O O . SER A 1 88 ? -15.483 23.184 -15.803 1.00 21.80 88 SER A O 1
ATOM 669 N N . LEU A 1 89 ? -13.356 23.940 -15.638 1.00 24.09 89 LEU A N 1
ATOM 670 C CA . LEU A 1 89 ? -12.783 22.938 -16.541 1.00 21.43 89 LEU A CA 1
ATOM 671 C C . LEU A 1 89 ? -13.154 21.516 -16.074 1.00 23.69 89 LEU A C 1
ATOM 672 O O . LEU A 1 89 ? -13.493 20.646 -16.894 1.00 22.35 89 LEU A O 1
ATOM 677 N N . GLY A 1 90 ? -13.103 21.294 -14.760 1.00 19.30 90 GLY A N 1
ATOM 678 C 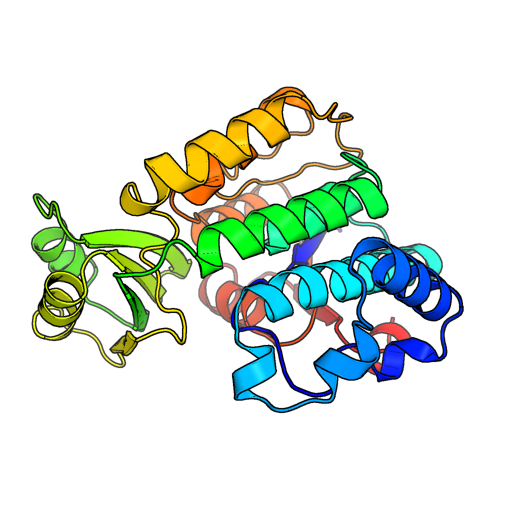CA . GLY A 1 90 ? -13.488 20.020 -14.181 1.00 21.44 90 GLY A CA 1
ATOM 679 C C . GLY A 1 90 ? -14.801 19.441 -14.695 1.00 20.41 90 GLY A C 1
ATOM 680 O O . GLY A 1 90 ? -14.942 18.218 -14.818 1.00 17.80 90 GLY A O 1
ATOM 681 N N . GLU A 1 91 ? -15.760 20.319 -14.993 1.00 22.22 91 GLU A N 1
ATOM 682 C CA . GLU A 1 91 ? -17.084 19.906 -15.458 1.00 19.77 91 GLU A CA 1
ATOM 683 C C . GLU A 1 91 ? -16.968 19.044 -16.710 1.00 19.96 91 GLU A C 1
ATOM 684 O O . GLU A 1 91 ? -17.701 18.066 -16.861 1.00 21.32 91 GLU A O 1
ATOM 690 N N . TYR A 1 92 ? -16.041 19.405 -17.598 1.00 19.37 92 TYR A N 1
ATOM 691 C CA . TYR A 1 92 ? -15.792 18.628 -18.813 1.00 19.86 92 TYR A CA 1
ATOM 692 C C . TYR A 1 92 ? -15.332 17.218 -18.464 1.00 18.67 92 TYR A C 1
ATOM 693 O O . TYR A 1 92 ? -15.818 16.243 -19.034 1.00 17.39 92 TYR A O 1
ATOM 702 N N . SER A 1 93 ? -14.410 17.118 -17.515 1.00 16.09 93 SER A N 1
ATOM 703 C CA . SER A 1 93 ? -13.959 15.825 -17.044 1.00 17.74 93 SER A CA 1
ATOM 704 C C . SER A 1 93 ? -15.128 15.057 -16.433 1.00 19.79 93 SER A C 1
ATOM 705 O O . SER A 1 93 ? -15.272 13.851 -16.654 1.00 16.28 93 SER A O 1
ATOM 708 N N . ALA A 1 94 ? -15.956 15.754 -15.660 1.00 20.26 94 ALA A N 1
ATOM 709 C CA . ALA A 1 94 ? -17.124 15.126 -15.055 1.00 19.95 94 ALA A CA 1
ATOM 710 C C . ALA A 1 94 ? -18.083 14.614 -16.140 1.00 19.76 94 ALA A C 1
ATOM 711 O O . ALA A 1 94 ? -18.571 13.486 -16.078 1.00 23.24 94 ALA A O 1
ATOM 713 N N . LEU A 1 95 ? -18.331 15.444 -17.144 1.00 20.35 95 LEU A N 1
ATOM 714 C CA . LEU A 1 95 ? -19.195 15.072 -18.260 1.00 22.20 95 LEU A CA 1
ATOM 715 C C . LEU A 1 95 ? -18.680 13.843 -19.025 1.00 25.92 95 LEU A C 1
ATOM 716 O O . LEU A 1 95 ? -19.465 12.981 -19.424 1.00 31.68 95 LEU A O 1
ATOM 721 N N . TYR A 1 96 ? -17.367 13.758 -19.223 1.00 24.29 96 TYR A N 1
ATOM 722 C CA . TYR A 1 96 ? -16.780 12.603 -19.887 1.00 25.08 96 TYR A CA 1
ATOM 723 C C . TYR A 1 96 ? -16.935 11.383 -19.005 1.00 21.37 96 TYR A C 1
ATOM 724 O O . TYR A 1 96 ? -17.204 10.288 -19.485 1.00 22.47 96 TYR A O 1
ATOM 733 N N . ALA A 1 97 ? -16.749 11.579 -17.709 1.00 17.11 97 ALA A N 1
ATOM 734 C CA . ALA A 1 97 ? -16.846 10.484 -16.771 1.00 22.06 97 ALA A CA 1
ATOM 735 C C . ALA A 1 97 ? -18.259 9.931 -16.733 1.00 28.24 97 ALA A C 1
ATOM 736 O O . ALA A 1 97 ? -18.469 8.803 -16.289 1.00 33.98 97 ALA A O 1
ATOM 738 N N . ALA A 1 98 ? -19.226 10.723 -17.194 1.00 28.90 98 ALA A N 1
ATOM 739 C CA . ALA A 1 98 ? -20.638 10.362 -17.074 1.00 24.28 98 ALA A CA 1
ATOM 740 C C . ALA A 1 98 ? -21.224 9.937 -18.407 1.00 28.93 98 ALA A C 1
ATOM 741 O O . ALA A 1 98 ? -22.425 9.700 -18.504 1.00 32.06 98 ALA A O 1
ATOM 743 N N . GLY A 1 99 ? -20.383 9.850 -19.436 1.00 27.22 99 GLY A N 1
ATOM 744 C CA . GLY A 1 99 ? -20.793 9.278 -20.706 1.00 20.72 99 GLY A CA 1
ATOM 745 C C . GLY A 1 99 ? -21.477 10.245 -21.646 1.00 27.28 99 GLY A C 1
ATOM 746 O O . GLY A 1 99 ? -22.024 9.851 -22.684 1.00 27.14 99 GLY A O 1
ATOM 747 N N . VAL A 1 100 ? -21.421 11.524 -21.298 1.00 28.12 100 VAL A N 1
ATOM 748 C CA . VAL A 1 100 ? -22.139 12.551 -22.036 1.00 27.07 100 VAL A CA 1
ATOM 749 C C . VAL A 1 100 ? -21.521 12.760 -23.411 1.00 28.18 100 VA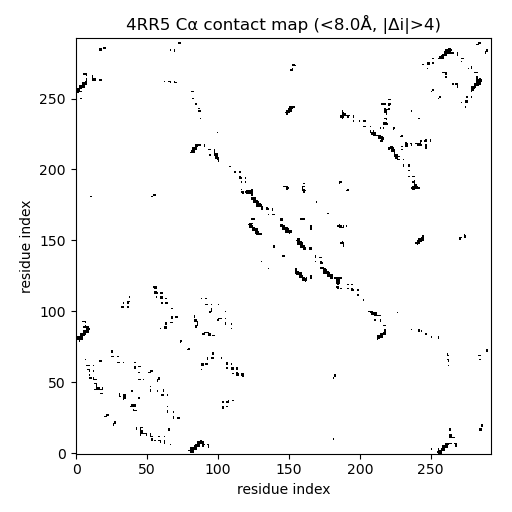L A C 1
ATOM 750 O O . VAL A 1 100 ? -22.228 12.964 -24.403 1.00 30.51 100 VAL A O 1
ATOM 754 N N . PHE A 1 101 ? -20.193 12.715 -23.457 1.00 24.67 101 PHE A N 1
ATOM 755 C CA . PHE A 1 101 ? -19.455 12.647 -24.714 1.00 27.70 101 PHE A CA 1
ATOM 756 C C . PHE A 1 101 ? -18.236 11.784 -24.488 1.00 31.38 101 PHE A C 1
ATOM 757 O O . PHE A 1 101 ? -17.836 11.570 -23.336 1.00 25.79 101 PHE A O 1
ATOM 765 N N . ASP A 1 102 ? -17.642 11.300 -25.578 1.00 29.12 102 ASP A N 1
ATOM 766 C CA . ASP A 1 102 ? -16.459 10.455 -25.471 1.00 28.51 102 ASP A CA 1
ATOM 767 C C . ASP A 1 102 ? -15.204 11.283 -25.192 1.00 27.98 102 ASP A C 1
ATOM 768 O O . ASP A 1 102 ? -15.221 12.523 -25.252 1.00 27.77 102 ASP A O 1
ATOM 773 N N . PHE A 1 103 ? -14.116 10.577 -24.902 1.00 30.30 103 PHE A N 1
ATOM 774 C CA . PHE A 1 103 ? -12.839 11.208 -24.607 1.00 25.07 103 PHE A CA 1
ATOM 775 C C . PHE A 1 103 ? -12.460 12.271 -25.644 1.00 29.01 103 PHE A C 1
ATOM 776 O O . PHE A 1 103 ? -12.287 13.440 -25.295 1.00 29.16 103 PHE A O 1
ATOM 784 N N . ALA A 1 104 ? -12.361 11.875 -26.913 1.00 27.66 104 ALA A N 1
ATOM 785 C CA . ALA A 1 104 ? -11.904 12.783 -27.973 1.00 28.43 104 ALA A CA 1
ATOM 786 C C . ALA A 1 104 ? -12.769 14.030 -28.152 1.00 25.23 104 ALA A C 1
ATOM 787 O O . ALA A 1 104 ? -12.232 15.123 -28.312 1.00 25.32 104 ALA A O 1
ATOM 789 N N . THR A 1 105 ? -14.096 13.867 -28.149 1.00 31.69 105 THR A N 1
ATOM 790 C CA . THR A 1 105 ? -15.014 15.002 -28.321 1.00 31.36 105 THR A CA 1
ATOM 791 C C . THR A 1 105 ? -14.756 16.012 -27.219 1.00 25.31 105 THR A C 1
ATOM 792 O O . THR A 1 105 ? -14.722 17.215 -27.451 1.00 27.29 105 THR A O 1
ATOM 796 N N . GLY A 1 106 ? -14.559 15.494 -26.015 1.00 28.62 106 GLY A N 1
ATOM 797 C CA . GLY A 1 106 ? -14.329 16.328 -24.857 1.00 26.76 106 GLY A CA 1
ATOM 798 C C . GLY A 1 106 ? -13.048 17.120 -24.958 1.00 21.08 106 GLY A C 1
ATOM 799 O O . GLY A 1 106 ? -13.034 18.305 -24.634 1.00 21.93 106 GLY A O 1
ATOM 800 N N . LEU A 1 107 ? -11.977 16.468 -25.404 1.00 21.37 107 LEU A N 1
ATOM 801 C CA . LEU A 1 107 ? -10.684 17.119 -25.520 1.00 19.50 107 LEU A CA 1
ATOM 802 C C . LEU A 1 107 ? -10.760 18.230 -26.557 1.00 21.37 107 LEU A C 1
ATOM 803 O O . LEU A 1 107 ? -10.226 19.316 -26.346 1.00 18.59 107 LEU A O 1
ATOM 808 N N . GLN A 1 108 ? -11.445 17.976 -27.669 1.00 21.71 108 GLN A N 1
ATOM 809 C CA . GLN A 1 108 ? -11.593 19.019 -28.683 1.00 24.79 108 GLN A CA 1
ATOM 810 C C . GLN A 1 108 ? -12.352 20.239 -28.126 1.00 24.98 108 GLN A C 1
ATOM 811 O O . GLN A 1 108 ? -11.949 21.385 -28.360 1.00 23.89 108 GLN A O 1
ATOM 817 N N . LEU A 1 109 ? -13.418 19.995 -27.362 1.00 19.12 109 LEU A N 1
ATOM 818 C CA . LEU A 1 109 ? -14.128 21.080 -26.681 1.00 23.12 109 LEU A CA 1
ATOM 819 C C . LEU A 1 109 ? -13.223 21.856 -25.733 1.00 24.50 109 LEU A C 1
ATOM 820 O O . LEU A 1 109 ? -13.194 23.088 -25.753 1.00 26.73 109 LEU A O 1
ATOM 825 N N . VAL A 1 110 ? -12.477 21.134 -24.902 1.00 25.74 110 VAL A N 1
ATOM 826 C CA . VAL A 1 110 ? -11.602 21.767 -23.937 1.00 19.15 110 VAL A CA 1
ATOM 827 C C . VAL A 1 110 ? -10.541 22.600 -24.644 1.00 23.73 110 VAL A C 1
ATOM 828 O O . VAL A 1 110 ? -10.236 23.732 -24.241 1.00 26.01 110 VAL A O 1
ATOM 832 N N . LYS A 1 111 ? -10.007 22.051 -25.728 1.00 23.24 111 LYS A N 1
ATOM 833 C CA . LYS A 1 111 ? -8.981 22.731 -26.505 1.00 22.84 111 LYS A CA 1
ATOM 834 C C . LYS A 1 111 ? -9.488 24.064 -27.016 1.00 25.42 111 LYS A C 1
ATOM 835 O O . LYS A 1 111 ? -8.804 25.081 -26.912 1.00 27.75 111 LYS A O 1
ATOM 841 N N . GLN A 1 112 ? -10.697 24.059 -27.564 1.00 28.63 112 GLN A N 1
ATOM 842 C CA . GLN A 1 112 ? -11.275 25.284 -28.093 1.00 31.36 112 GLN A CA 1
ATOM 843 C C . GLN A 1 112 ? -11.612 26.228 -26.954 1.00 28.41 112 GLN A C 1
ATOM 844 O O . GLN A 1 112 ? -11.294 27.415 -27.019 1.00 30.70 112 GLN A O 1
ATOM 850 N N . ARG A 1 113 ? -12.230 25.687 -25.906 1.00 25.61 113 ARG A N 1
ATOM 851 C CA . ARG A 1 113 ? -12.631 26.480 -24.753 1.00 24.94 113 ARG A CA 1
ATOM 852 C C . ARG A 1 113 ? -11.456 27.266 -24.197 1.00 28.95 113 ARG A C 1
ATOM 853 O O . ARG A 1 113 ? -11.573 28.470 -23.921 1.00 26.50 113 ARG A O 1
ATOM 861 N N . SER A 1 114 ? -10.324 26.573 -24.045 1.00 27.40 114 SER A N 1
ATOM 862 C CA . SER A 1 114 ? -9.131 27.144 -23.431 1.00 25.87 114 SER A CA 1
ATOM 863 C C . SER A 1 114 ? -8.439 28.133 -24.364 1.00 29.75 114 SER A C 1
ATOM 864 O O . SER A 1 114 ? -7.748 29.046 -23.899 1.00 32.97 114 SER A O 1
ATOM 867 N N . GLU A 1 115 ? -8.622 27.967 -25.671 1.00 25.61 115 GLU A N 1
ATOM 868 C CA . GLU A 1 115 ? -8.083 28.946 -26.613 1.00 30.17 115 GLU A CA 1
ATOM 869 C C . GLU A 1 115 ? -8.840 30.264 -26.538 1.00 31.57 115 GLU A C 1
ATOM 870 O O . GLU A 1 115 ? -8.230 31.336 -26.461 1.00 32.27 115 GLU A O 1
ATOM 876 N N . VAL A 1 116 ? -10.166 30.160 -26.580 1.00 26.46 116 VAL A N 1
ATOM 877 C CA . VAL A 1 116 ? -11.072 31.278 -26.394 1.00 27.08 116 VAL A CA 1
ATOM 878 C C . VAL A 1 116 ? -10.696 32.103 -25.167 1.00 33.92 116 VAL A C 1
ATOM 879 O O . VAL A 1 116 ? -10.489 33.309 -25.268 1.00 36.16 116 VAL A O 1
ATOM 883 N N . MET A 1 117 ? -10.589 31.443 -24.012 1.00 32.97 117 MET A N 1
ATOM 884 C CA . MET A 1 117 ? -10.342 32.137 -22.749 1.00 32.51 117 MET A CA 1
ATOM 885 C C . MET A 1 117 ? -8.935 32.723 -22.695 1.00 32.57 117 MET A C 1
ATOM 886 O O . MET A 1 117 ? -8.726 33.797 -22.125 1.00 34.81 117 MET A O 1
ATOM 891 N N . ALA A 1 118 ? -7.978 32.026 -23.303 1.00 30.38 118 ALA A N 1
ATOM 892 C CA . ALA A 1 118 ? -6.605 32.523 -23.390 1.00 32.53 118 ALA A CA 1
ATOM 893 C C . ALA A 1 118 ? -6.508 33.803 -24.228 1.00 34.16 118 ALA A C 1
ATOM 894 O O . ALA A 1 118 ? -5.724 34.687 -23.915 1.00 28.84 118 ALA A O 1
ATOM 896 N N . SER A 1 119 ? -7.311 33.889 -25.287 1.00 37.21 119 SER A N 1
ATOM 897 C CA . SER A 1 119 ? -7.329 35.058 -26.161 1.00 32.92 119 SER A CA 1
ATOM 898 C C . SER A 1 119 ? -8.284 36.121 -25.651 1.00 38.13 119 SER A C 1
ATOM 899 O O . SER A 1 119 ? -8.287 37.251 -26.137 1.00 38.03 119 SER A O 1
ATOM 902 N N . ALA A 1 120 ? -9.107 35.750 -24.679 1.00 39.26 120 ALA A N 1
ATOM 903 C CA . ALA A 1 120 ? -10.105 36.668 -24.150 1.00 42.80 120 ALA A CA 1
ATOM 904 C C . ALA A 1 120 ? -9.567 37.354 -22.924 1.00 41.03 120 ALA A C 1
ATOM 905 O O . ALA A 1 120 ? -10.198 37.333 -21.866 1.00 43.81 120 ALA A O 1
ATOM 907 N N . SER A 1 121 ? -8.399 37.962 -23.063 1.00 36.53 121 SER A N 1
ATOM 908 C CA . SER A 1 121 ? -7.780 38.593 -21.920 1.00 38.16 121 SER A CA 1
ATOM 909 C C . SER A 1 121 ? -8.080 40.090 -21.885 1.00 51.52 121 SER A C 1
ATOM 910 O O . SER A 1 121 ? -8.877 40.603 -22.682 1.00 48.95 121 SER A O 1
ATOM 913 N N . GLY A 1 122 ? -7.440 40.780 -20.944 1.00 54.20 122 GLY A N 1
ATOM 914 C CA . GLY A 1 122 ? -7.773 42.155 -20.632 1.00 49.85 122 GLY A CA 1
ATOM 915 C C . GLY A 1 122 ? -7.998 42.343 -19.140 1.00 53.59 122 GLY A C 1
ATOM 916 O O . GLY A 1 122 ? -7.320 43.152 -18.509 1.00 55.31 122 GLY A O 1
ATOM 917 N N . GLY A 1 123 ? -8.936 41.589 -18.569 1.00 50.97 123 GLY A N 1
ATOM 918 C CA . GLY A 1 123 ? -9.314 41.769 -17.175 1.00 46.96 123 GLY A CA 1
ATOM 919 C C . GLY A 1 123 ? -8.592 40.856 -16.201 1.00 47.75 123 GLY A C 1
ATOM 920 O O . GLY A 1 123 ? -7.510 40.346 -16.503 1.00 42.97 123 GLY A O 1
ATOM 921 N N . MET A 1 124 ? -9.220 40.613 -15.049 1.00 49.12 124 MET A N 1
ATOM 922 C CA . MET A 1 124 ? -8.532 40.036 -13.897 1.00 42.57 124 MET A CA 1
ATOM 923 C C . MET A 1 124 ? -9.470 39.356 -12.880 1.00 41.48 124 MET A C 1
ATOM 924 O O . MET A 1 124 ? -10.637 39.726 -12.743 1.00 41.14 124 MET A O 1
ATOM 929 N N . MET A 1 125 ? -8.957 38.352 -12.173 1.00 45.36 125 MET A N 1
ATOM 930 C CA . MET A 1 125 ? -9.691 37.724 -11.077 1.00 38.00 125 MET A CA 1
ATOM 931 C C . MET A 1 125 ? -8.853 37.654 -9.799 1.00 38.43 125 MET A C 1
ATOM 932 O O . MET A 1 125 ? -7.633 37.491 -9.858 1.00 39.90 125 MET A O 1
ATOM 937 N N . ALA A 1 126 ? -9.517 37.761 -8.648 1.00 37.68 126 ALA A N 1
ATOM 938 C CA . ALA A 1 126 ? -8.860 37.615 -7.349 1.00 41.01 126 ALA A CA 1
ATOM 939 C C . ALA A 1 126 ? -9.656 36.714 -6.419 1.00 40.88 126 ALA A C 1
ATOM 940 O O . ALA A 1 126 ? -10.884 36.668 -6.488 1.00 41.95 126 ALA A O 1
ATOM 942 N N . ALA A 1 127 ? -8.958 36.005 -5.539 1.00 38.38 127 ALA A N 1
ATOM 943 C CA . ALA A 1 127 ? -9.632 35.166 -4.557 1.00 40.46 127 ALA A CA 1
ATOM 944 C C . ALA A 1 127 ? -9.620 35.849 -3.193 1.00 44.08 127 ALA A C 1
ATOM 945 O O . ALA A 1 127 ? -8.712 36.612 -2.876 1.00 42.09 127 ALA A O 1
ATOM 947 N N . LEU A 1 128 ? -10.640 35.575 -2.393 1.00 37.63 128 LEU A N 1
ATOM 948 C CA . LEU A 1 128 ? -10.775 36.214 -1.099 1.00 36.90 128 LEU A CA 1
ATOM 949 C C . LEU A 1 128 ? -10.984 35.144 -0.060 1.00 41.25 128 LEU A C 1
ATOM 950 O O . LEU A 1 128 ? -11.906 34.342 -0.167 1.00 41.33 128 LEU A O 1
ATOM 955 N N . MET A 1 129 ? -10.108 35.100 0.933 1.00 47.82 129 MET A N 1
ATOM 956 C CA . MET A 1 129 ? -10.244 34.083 1.956 1.00 49.43 129 MET A CA 1
ATOM 957 C C . MET A 1 129 ? -10.539 34.781 3.268 1.00 51.33 129 MET A C 1
ATOM 958 O O . MET A 1 129 ? -9.843 35.721 3.643 1.00 56.40 129 MET A O 1
ATOM 963 N N . LYS A 1 130 ? -11.596 34.325 3.933 1.00 47.61 130 LYS A N 1
ATOM 964 C CA . LYS A 1 130 ? -12.013 34.856 5.222 1.00 56.44 130 LYS A CA 1
ATOM 965 C C . LYS A 1 130 ? -12.391 36.339 5.127 1.00 55.10 130 LYS A C 1
ATOM 966 O O . LYS A 1 130 ? -11.643 37.213 5.568 1.00 59.06 130 LYS A O 1
ATOM 972 N N . PHE A 1 131 ? -13.564 36.611 4.563 1.00 53.97 131 PHE A N 1
ATOM 973 C CA . PHE A 1 131 ? -13.983 37.983 4.292 1.00 52.09 131 PHE A CA 1
ATOM 974 C C . PHE A 1 131 ? -15.267 38.366 5.001 1.00 46.48 131 PHE A C 1
ATOM 975 O O . PHE A 1 131 ? -16.028 37.519 5.451 1.00 44.17 131 PHE A O 1
ATOM 983 N N . ASP A 1 132 ? -15.501 39.664 5.088 1.00 51.65 132 ASP A N 1
ATOM 984 C CA . ASP A 1 132 ? -16.766 40.159 5.585 1.00 53.02 132 ASP A CA 1
ATOM 985 C C . ASP A 1 132 ? -17.813 39.983 4.499 1.00 48.88 132 ASP A C 1
ATOM 986 O O . ASP A 1 132 ? -17.825 40.742 3.528 1.00 42.99 132 ASP A O 1
ATOM 991 N N . GLN A 1 133 ? -18.674 38.976 4.661 1.00 47.06 133 GLN A N 1
ATOM 992 C CA . GLN A 1 133 ? -19.707 38.682 3.668 1.00 55.09 133 GLN A CA 1
ATOM 993 C C . GLN A 1 133 ? -20.602 39.904 3.424 1.00 56.00 133 GLN A C 1
ATOM 994 O O . GLN A 1 133 ? -21.049 40.152 2.302 1.00 52.65 133 GLN A O 1
ATOM 1000 N N . THR A 1 134 ? -20.831 40.675 4.483 1.00 56.00 134 THR A N 1
ATOM 1001 C CA . THR A 1 134 ? -21.575 41.928 4.404 1.00 51.23 134 THR A CA 1
ATOM 1002 C C . THR A 1 134 ? -20.841 42.987 3.575 1.00 55.01 134 THR A C 1
ATOM 1003 O O . THR A 1 134 ? -21.411 43.565 2.649 1.00 57.85 134 THR A O 1
ATOM 1007 N N . GLN A 1 135 ? -19.578 43.237 3.906 1.00 55.17 135 GLN A N 1
ATOM 1008 C CA . GLN A 1 135 ? -18.767 44.197 3.162 1.00 57.19 135 GLN A CA 1
ATOM 1009 C C . GLN A 1 135 ? -18.510 43.760 1.729 1.00 58.15 135 GLN A C 1
ATOM 1010 O O . GLN A 1 135 ? -18.198 44.583 0.872 1.00 62.73 135 GLN A O 1
ATOM 1016 N N . LEU A 1 136 ? -18.608 42.462 1.472 1.00 53.25 136 LEU A N 1
ATOM 1017 C CA . LEU A 1 136 ? -18.453 41.978 0.110 1.00 55.60 136 LEU A CA 1
ATOM 1018 C C . LEU A 1 136 ? -19.653 42.405 -0.733 1.00 55.01 136 LEU A C 1
ATOM 1019 O O . LEU A 1 136 ? -19.485 42.852 -1.870 1.00 47.17 136 LEU A O 1
ATOM 1024 N N . GLN A 1 137 ? -20.856 42.285 -0.167 1.00 56.38 137 GLN A N 1
ATOM 1025 C CA . GLN A 1 137 ? -22.083 42.631 -0.885 1.00 56.66 137 GLN A CA 1
ATOM 1026 C C . GLN A 1 137 ? -22.193 44.099 -1.223 1.00 62.13 137 GLN A C 1
ATOM 1027 O O . GLN A 1 137 ? -22.639 44.451 -2.311 1.00 64.28 137 GLN A O 1
ATOM 1033 N N . GLN A 1 138 ? -21.816 44.958 -0.283 1.00 62.28 138 GLN A N 1
ATOM 1034 C CA . GLN A 1 138 ? -21.861 46.392 -0.534 1.00 62.90 138 GLN A CA 1
ATOM 1035 C C . GLN A 1 138 ? -20.914 46.739 -1.687 1.00 60.50 138 GLN A C 1
ATOM 1036 O O . GLN A 1 138 ? -21.265 47.526 -2.568 1.00 61.86 138 GLN A O 1
ATOM 1042 N N . ALA A 1 139 ? -19.733 46.117 -1.695 1.00 62.77 139 ALA A N 1
ATOM 1043 C CA . ALA A 1 139 ? -18.706 46.404 -2.693 1.00 57.17 139 ALA A CA 1
ATOM 1044 C C . ALA A 1 139 ? -19.067 45.805 -4.048 1.00 56.65 139 ALA A C 1
ATOM 1045 O O . ALA A 1 139 ? -18.487 46.175 -5.068 1.00 64.76 139 ALA A O 1
ATOM 1047 N N . LEU A 1 140 ? -20.033 44.892 -4.050 1.00 49.21 140 LEU A N 1
ATOM 1048 C CA . LEU A 1 140 ? -20.443 44.198 -5.263 1.00 56.07 140 LEU A CA 1
ATOM 1049 C C . LEU A 1 140 ? -21.805 44.672 -5.768 1.00 59.36 140 LEU A C 1
ATOM 1050 O O . LEU A 1 140 ? -22.042 44.689 -6.976 1.00 58.55 140 LEU A O 1
ATOM 1055 N N . THR A 1 141 ? -22.696 45.048 -4.850 1.00 63.54 141 THR A N 1
ATOM 1056 C CA . THR A 1 141 ? -23.987 45.643 -5.219 1.00 61.49 141 THR A CA 1
ATOM 1057 C C . THR A 1 141 ? -23.778 46.916 -6.043 1.00 64.54 141 THR A C 1
ATOM 1058 O O . THR A 1 141 ? -23.040 47.821 -5.624 1.00 63.16 141 THR A O 1
ATOM 1062 N N . ASP A 1 142 ? -24.413 46.954 -7.218 1.00 62.92 142 ASP A N 1
ATOM 1063 C CA . ASP A 1 142 ? -24.277 48.047 -8.189 1.00 66.49 142 ASP A CA 1
ATOM 1064 C C . ASP A 1 142 ? -22.886 48.118 -8.824 1.00 65.21 142 ASP A C 1
ATOM 1065 O O . ASP A 1 142 ? -22.489 49.172 -9.341 1.00 60.57 142 ASP A O 1
ATOM 1070 N N . ASN A 1 143 ? -22.141 47.016 -8.789 1.00 62.20 143 ASN A N 1
ATOM 1071 C CA . ASN A 1 143 ? -20.808 47.038 -9.377 1.00 58.56 143 ASN A CA 1
ATOM 1072 C C . ASN A 1 143 ? -20.805 46.431 -10.774 1.00 51.78 143 ASN A C 1
ATOM 1073 O O . ASN A 1 143 ? -20.899 45.220 -10.958 1.00 49.33 143 ASN A O 1
ATOM 1078 N N . THR A 1 144 ? -20.699 47.318 -11.755 1.00 54.51 144 THR A N 1
ATOM 1079 C CA . THR A 1 144 ? -20.760 46.962 -13.163 1.00 52.43 144 THR A CA 1
ATOM 1080 C C . THR A 1 144 ? -19.452 46.347 -13.637 1.00 48.01 144 THR A C 1
ATOM 1081 O O . THR A 1 144 ? -19.406 45.712 -14.685 1.00 48.14 144 THR A O 1
ATOM 1085 N N . GLU A 1 145 ? -18.384 46.533 -12.871 1.00 48.14 145 GLU A N 1
ATOM 1086 C CA . GLU A 1 145 ? -17.076 46.102 -13.357 1.00 54.08 145 GLU A CA 1
ATOM 1087 C C . GLU A 1 145 ? -16.551 44.872 -12.614 1.00 49.90 145 GLU A C 1
ATOM 1088 O O . GLU A 1 145 ? -15.557 44.284 -13.041 1.00 49.58 145 GLU A O 1
ATOM 1094 N N . VAL A 1 146 ? -17.207 44.486 -11.515 1.00 45.67 146 VAL A N 1
ATOM 1095 C CA . VAL A 1 146 ? -16.791 43.309 -10.734 1.00 40.56 146 VAL A CA 1
ATOM 1096 C C . VAL A 1 146 ? -17.963 42.404 -10.317 1.00 39.86 146 VAL A C 1
ATOM 1097 O O . VAL A 1 146 ? -18.969 42.869 -9.790 1.00 38.84 146 VAL A O 1
ATOM 1101 N N . VAL A 1 147 ? -17.816 41.103 -10.562 1.00 40.84 147 VAL A N 1
ATOM 1102 C CA . VAL A 1 147 ? -18.849 40.126 -10.236 1.00 33.96 147 VAL A CA 1
ATOM 1103 C C . VAL A 1 147 ? -18.261 38.935 -9.459 1.00 32.80 147 VAL A C 1
ATOM 1104 O O . VAL A 1 147 ? -17.041 38.762 -9.393 1.00 30.46 147 VAL A O 1
ATOM 1108 N N . LEU A 1 148 ? -19.128 38.129 -8.856 1.00 30.20 148 LEU A N 1
ATOM 1109 C CA . LEU A 1 148 ? -18.689 36.930 -8.169 1.00 27.81 148 LEU A CA 1
ATOM 1110 C C . LEU A 1 148 ? -18.620 35.775 -9.170 1.00 29.89 148 LEU A C 1
ATOM 1111 O O . LEU A 1 148 ? -19.601 35.466 -9.848 1.00 32.04 148 LEU A O 1
ATOM 1116 N N . ALA A 1 149 ? -17.450 35.151 -9.256 1.00 26.19 149 ALA A N 1
ATOM 1117 C CA . ALA A 1 149 ? -17.134 34.187 -10.308 1.00 29.52 149 ALA A CA 1
ATOM 1118 C C . ALA A 1 149 ? -17.067 32.760 -9.771 1.00 29.17 149 ALA A C 1
ATOM 1119 O O . ALA A 1 149 ? -17.480 31.811 -10.436 1.00 29.67 149 ALA A O 1
ATOM 1121 N N . ASN A 1 150 ? -16.517 32.614 -8.574 1.00 25.71 150 ASN A N 1
ATOM 1122 C CA . ASN A 1 150 ? -16.589 31.358 -7.850 1.00 26.79 150 ASN A CA 1
ATOM 1123 C C . ASN A 1 150 ? -17.229 31.602 -6.511 1.00 30.73 150 ASN A C 1
ATOM 1124 O O . ASN A 1 150 ? -16.876 32.567 -5.823 1.00 27.36 150 ASN A O 1
ATOM 1129 N N . ASP A 1 151 ? -18.150 30.724 -6.130 1.00 27.54 151 ASP A N 1
ATOM 1130 C CA . ASP A 1 151 ? -18.552 30.634 -4.739 1.00 26.01 151 ASP A CA 1
ATOM 1131 C C . ASP A 1 151 ? -18.085 29.278 -4.239 1.00 26.41 151 ASP A C 1
ATOM 1132 O O . ASP A 1 151 ? -18.732 28.257 -4.473 1.00 29.64 151 ASP A O 1
ATOM 1137 N N . ASN A 1 152 ? -16.952 29.270 -3.550 1.00 27.66 152 ASN A N 1
ATOM 1138 C CA . ASN A 1 152 ? -16.246 28.025 -3.271 1.00 27.79 152 ASN A CA 1
ATOM 1139 C C . ASN A 1 152 ? -16.485 27.417 -1.881 1.00 29.20 152 ASN A C 1
ATOM 1140 O O . ASN A 1 152 ? -16.785 26.230 -1.761 1.00 33.43 152 ASN A O 1
ATOM 1145 N N . SER A 1 153 ? -16.329 28.220 -0.837 1.00 36.76 153 SER A N 1
ATOM 1146 C CA . SER A 1 153 ? -16.626 27.794 0.531 1.00 38.03 153 SER A CA 1
ATOM 1147 C C . SER A 1 153 ? -17.061 29.031 1.293 1.00 38.68 153 SER A C 1
ATOM 1148 O O . SER A 1 153 ? -16.774 30.145 0.855 1.00 38.59 153 SER A O 1
ATOM 1151 N N . PRO A 1 154 ? -17.770 28.852 2.420 1.00 44.66 154 PRO A N 1
ATOM 1152 C CA . PRO A 1 154 ? -18.144 30.000 3.256 1.00 45.66 154 PRO A CA 1
ATOM 1153 C C . PRO A 1 154 ? -16.987 30.975 3.514 1.00 46.38 154 PRO A C 1
ATOM 1154 O O . PRO A 1 154 ? -17.190 32.186 3.639 1.00 54.98 154 PRO A O 1
ATOM 1158 N N . GLU A 1 155 ? -15.773 30.449 3.553 1.00 45.20 155 GLU A N 1
ATOM 1159 C CA . GLU A 1 155 ? -14.600 31.262 3.814 1.00 48.92 155 GLU A CA 1
ATOM 1160 C C . GLU A 1 155 ? -14.012 31.861 2.541 1.00 46.62 155 GLU A C 1
ATOM 1161 O O . GLU A 1 155 ? -13.167 32.760 2.603 1.00 48.29 155 GLU A O 1
ATOM 1167 N N . GLN A 1 156 ? -14.440 31.363 1.385 1.00 48.20 156 GLN A N 1
ATOM 1168 C CA . GLN A 1 156 ? -13.737 31.702 0.152 1.00 42.41 156 GLN A CA 1
ATOM 1169 C C . GLN A 1 156 ? -14.600 31.907 -1.093 1.00 41.66 156 GLN A C 1
ATOM 1170 O O . GLN A 1 156 ? -15.456 31.074 -1.434 1.00 34.75 156 GLN A O 1
ATOM 1176 N N . VAL A 1 157 ? -14.336 33.020 -1.778 1.00 34.21 157 VAL A N 1
ATOM 1177 C CA . VAL A 1 157 ? -14.900 33.277 -3.089 1.00 33.99 157 VAL A CA 1
ATOM 1178 C C . VAL A 1 157 ? -13.825 33.739 -4.042 1.00 31.53 157 VAL A C 1
ATOM 1179 O O . VAL A 1 157 ? -12.699 34.008 -3.647 1.00 34.11 157 VAL A O 1
ATOM 1183 N N . VAL A 1 158 ? -14.197 33.835 -5.307 1.00 32.64 158 VAL A N 1
ATOM 1184 C CA . VAL A 1 158 ? -13.366 34.463 -6.311 1.00 28.72 158 VAL A CA 1
ATOM 1185 C C . VAL A 1 158 ? -14.186 35.518 -7.030 1.00 27.09 158 VAL A C 1
ATOM 1186 O O . VAL A 1 158 ? -15.281 35.236 -7.496 1.00 29.71 158 VAL A O 1
ATOM 1190 N N . ILE A 1 159 ? -13.679 36.741 -7.091 1.00 29.84 159 ILE A N 1
ATOM 1191 C CA . ILE A 1 159 ? -14.354 37.784 -7.849 1.00 31.99 159 ILE A CA 1
ATOM 1192 C C . ILE A 1 159 ? -13.668 37.966 -9.198 1.00 31.09 159 ILE A C 1
ATOM 1193 O O . ILE A 1 159 ? -12.522 37.564 -9.371 1.00 28.57 159 ILE A O 1
ATOM 1198 N N . SER A 1 160 ? -14.384 38.554 -10.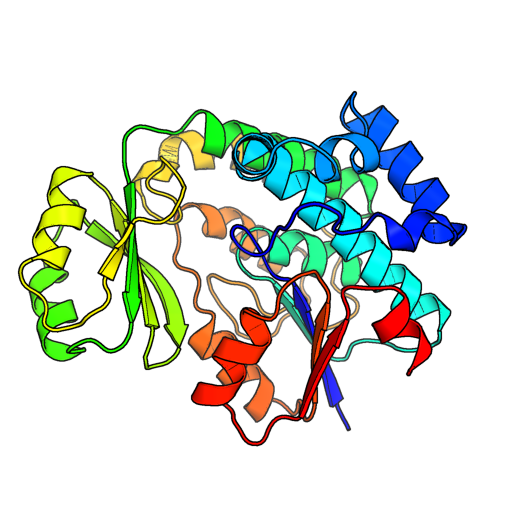150 1.00 28.06 160 SER A N 1
ATOM 1199 C CA . SER A 1 160 ? -13.907 38.645 -11.524 1.00 34.44 160 SER A CA 1
ATOM 1200 C C . SER A 1 160 ? -14.297 39.982 -12.134 1.00 41.55 160 SER A C 1
ATOM 1201 O O . SER A 1 160 ? -15.356 40.522 -11.823 1.00 39.14 160 SER A O 1
ATOM 1204 N N . GLY A 1 161 ? -13.448 40.521 -13.003 1.00 43.88 161 GLY A N 1
ATOM 1205 C CA . GLY A 1 161 ? -13.794 41.753 -13.684 1.00 44.70 161 GLY A CA 1
ATOM 1206 C C . GLY A 1 161 ? -12.615 42.590 -14.129 1.00 45.64 161 GLY A C 1
ATOM 1207 O O . GLY A 1 161 ? -11.520 42.069 -14.382 1.00 43.48 161 GLY A O 1
ATOM 1208 N N . THR A 1 162 ? -12.851 43.895 -14.237 1.00 44.88 162 THR A N 1
ATOM 1209 C CA . THR A 1 162 ? -11.819 44.827 -14.681 1.00 54.48 162 THR A CA 1
ATOM 1210 C C . THR A 1 162 ? -10.681 44.849 -13.668 1.00 50.88 162 THR A C 1
ATOM 1211 O O . THR A 1 162 ? -10.899 44.590 -12.479 1.00 42.69 162 THR A O 1
ATOM 1215 N N . VAL A 1 163 ? -9.468 45.133 -14.142 1.00 52.96 163 VAL A N 1
ATOM 1216 C CA . VAL A 1 163 ? -8.306 45.221 -13.253 1.00 54.93 163 VAL A CA 1
ATOM 1217 C C . VAL A 1 163 ? -8.531 46.259 -12.160 1.00 55.61 163 VAL A C 1
ATOM 1218 O O . VAL A 1 163 ? -8.399 45.960 -10.963 1.00 52.48 163 VAL A O 1
ATOM 1222 N N . ALA A 1 164 ? -8.888 47.469 -12.588 1.00 52.83 164 ALA A N 1
ATOM 1223 C CA . ALA A 1 164 ? -9.194 48.568 -11.676 1.00 50.67 164 ALA A CA 1
ATOM 1224 C C . ALA A 1 164 ? -10.235 48.167 -10.625 1.00 53.91 164 ALA A C 1
ATOM 1225 O O . ALA A 1 164 ? -10.005 48.342 -9.426 1.00 53.83 164 ALA A O 1
ATOM 1227 N N . GLY A 1 165 ? -11.361 47.613 -11.077 1.00 52.83 165 GLY A N 1
ATOM 1228 C CA . GLY A 1 165 ? -12.449 47.223 -10.190 1.00 51.97 165 GLY A CA 1
ATOM 1229 C C . GLY A 1 165 ? -12.125 46.149 -9.154 1.00 54.56 165 GLY A C 1
ATOM 1230 O O . GLY A 1 165 ? -12.598 46.212 -8.009 1.00 49.46 165 GLY A O 1
ATOM 1231 N N . VAL A 1 166 ? -11.346 45.145 -9.557 1.00 50.59 166 VAL A N 1
ATOM 1232 C CA . VAL A 1 166 ? -11.029 44.037 -8.666 1.00 51.06 166 VAL A CA 1
ATOM 1233 C C . VAL A 1 166 ? -10.023 44.483 -7.614 1.00 59.65 166 VAL A C 1
ATOM 1234 O O . VAL A 1 166 ? -10.129 44.110 -6.443 1.00 60.29 166 VAL A O 1
ATOM 1238 N N . GLU A 1 167 ? -9.054 45.294 -8.033 1.00 58.59 167 GLU A N 1
ATOM 1239 C CA . GLU A 1 167 ? -8.119 45.920 -7.097 1.00 58.00 167 GLU A CA 1
ATOM 1240 C C . GLU A 1 167 ? -8.835 46.783 -6.037 1.00 64.41 167 GLU A C 1
ATOM 1241 O O . GLU A 1 167 ? -8.377 46.884 -4.891 1.00 64.79 167 GLU A O 1
ATOM 1247 N N . ALA A 1 168 ? -9.960 47.389 -6.423 1.00 56.77 168 ALA A N 1
ATOM 1248 C CA . ALA A 1 168 ? -10.728 48.256 -5.536 1.00 55.22 168 ALA A CA 1
ATOM 1249 C C . ALA A 1 168 ? -11.304 47.486 -4.358 1.00 60.19 168 ALA A C 1
ATOM 1250 O O . ALA A 1 168 ? -10.947 47.735 -3.202 1.00 59.50 168 ALA A O 1
ATOM 1252 N N . ILE A 1 169 ? -12.204 46.557 -4.671 1.00 62.95 169 ILE A N 1
ATOM 1253 C CA . ILE A 1 169 ? -12.826 45.691 -3.677 1.00 61.58 169 ILE A CA 1
ATOM 1254 C C . ILE A 1 169 ? -11.772 45.043 -2.774 1.00 65.62 169 ILE A C 1
ATOM 1255 O O . ILE A 1 169 ? -11.998 44.891 -1.567 1.00 66.51 169 ILE A O 1
ATOM 1260 N N . LEU A 1 170 ? -10.614 44.707 -3.351 1.00 65.01 170 LEU A N 1
ATOM 1261 C CA . LEU A 1 170 ? -9.473 44.171 -2.592 1.00 63.96 170 LEU A CA 1
ATOM 1262 C C . LEU A 1 170 ? -9.094 45.061 -1.416 1.00 66.04 170 LEU A C 1
ATOM 1263 O O . LEU A 1 170 ? -8.871 44.584 -0.291 1.00 63.13 170 LEU A O 1
ATOM 1268 N N . ALA A 1 171 ? -9.027 46.360 -1.690 1.00 66.78 171 ALA A N 1
ATOM 1269 C CA . ALA A 1 171 ? -8.579 47.340 -0.704 1.00 63.75 171 ALA A CA 1
ATOM 1270 C C . ALA A 1 171 ? -9.684 47.790 0.258 1.00 64.60 171 ALA A C 1
ATOM 1271 O O . ALA A 1 171 ? -9.395 48.314 1.330 1.00 54.32 171 ALA A O 1
ATOM 1273 N N . ASN A 1 172 ? -10.943 47.564 -0.115 1.00 69.13 172 ASN A N 1
ATOM 1274 C CA . ASN A 1 172 ? -12.060 48.026 0.708 1.00 68.10 172 ASN A CA 1
ATOM 1275 C C . ASN A 1 172 ? -13.110 46.923 0.984 1.00 71.47 172 ASN A C 1
ATOM 1276 O O . ASN A 1 172 ? -14.330 47.143 0.930 1.00 72.67 172 ASN A O 1
ATOM 1281 N N . VAL A 1 173 ? -12.615 45.717 1.254 1.00 65.33 173 VAL A N 1
ATOM 1282 C CA . VAL A 1 173 ? -13.409 44.646 1.860 1.00 62.17 173 VAL A CA 1
ATOM 1283 C C . VAL A 1 173 ? -12.532 43.964 2.909 1.00 61.48 173 VAL A C 1
ATOM 1284 O O . VAL A 1 173 ? -11.420 43.521 2.605 1.00 56.09 173 VAL A O 1
ATOM 1288 N N . LYS A 1 174 ? -13.026 43.887 4.142 1.00 65.63 174 LYS A N 1
ATOM 1289 C CA . LYS A 1 174 ? -12.261 43.244 5.195 1.00 61.01 174 LYS A CA 1
ATOM 1290 C C . LYS A 1 174 ? -12.128 41.762 4.889 1.00 65.75 174 LYS A C 1
ATOM 1291 O O . LYS A 1 174 ? -13.133 41.053 4.697 1.00 58.07 174 LYS A O 1
ATOM 1297 N N . ALA A 1 175 ? -10.860 41.344 4.851 1.00 67.25 175 ALA A N 1
ATOM 1298 C CA . ALA A 1 175 ? -10.392 39.995 4.544 1.00 63.76 175 ALA A CA 1
ATOM 1299 C C . ALA A 1 175 ? -8.918 40.059 4.238 1.00 70.56 175 ALA A C 1
ATOM 1300 O O . ALA A 1 175 ? -8.473 40.955 3.520 1.00 71.24 175 ALA A O 1
ATOM 1302 N N . ARG A 1 176 ? -8.157 39.103 4.738 1.00 61.26 176 ARG A N 1
ATOM 1303 C CA . ARG A 1 176 ? -6.965 38.738 4.005 1.00 69.56 176 ARG A CA 1
ATOM 1304 C C . ARG A 1 176 ? -6.608 37.325 4.428 1.00 73.02 176 ARG A C 1
ATOM 1305 O O . ARG A 1 176 ? -6.961 36.878 5.536 1.00 62.08 176 ARG A O 1
ATOM 1313 N N . ARG A 1 177 ? -5.961 36.619 3.497 1.00 75.74 177 ARG A N 1
ATOM 1314 C CA . ARG A 1 177 ? -5.463 37.268 2.267 1.00 72.36 177 ARG A CA 1
ATOM 1315 C C . ARG A 1 177 ? -6.458 37.398 1.106 1.00 65.80 177 ARG A C 1
ATOM 1316 O O . ARG A 1 177 ? -7.514 36.763 1.075 1.00 62.08 177 ARG A O 1
ATOM 1324 N N . ALA A 1 178 ? -6.087 38.287 0.187 1.00 69.82 178 ALA A N 1
ATOM 1325 C CA . ALA A 1 178 ? -6.828 38.611 -1.018 1.00 63.37 178 ALA A CA 1
ATOM 1326 C C . ALA A 1 178 ? -5.852 38.543 -2.186 1.00 63.02 178 ALA A C 1
ATOM 1327 O O . ALA A 1 178 ? -5.092 39.483 -2.430 1.00 60.90 178 ALA A O 1
ATOM 1329 N N . VAL A 1 179 ? -5.876 37.428 -2.905 1.00 58.40 179 VAL A N 1
ATOM 1330 C CA . VAL A 1 179 ? -4.808 37.117 -3.847 1.00 60.97 179 VAL A CA 1
ATOM 1331 C C . VAL A 1 179 ? -5.245 37.066 -5.311 1.00 52.83 179 VAL A C 1
ATOM 1332 O O . VAL A 1 179 ? -6.084 36.249 -5.696 1.00 50.18 179 VAL A O 1
ATOM 1336 N N . PRO A 1 180 ? -4.665 37.947 -6.137 1.00 49.68 180 PRO A N 1
ATOM 1337 C CA . PRO A 1 180 ? -4.867 37.843 -7.587 1.00 49.90 180 PRO A CA 1
ATOM 1338 C C . PRO A 1 180 ? -4.579 36.425 -8.088 1.00 51.35 180 PRO A C 1
ATOM 1339 O O . PRO A 1 180 ? -3.547 35.841 -7.748 1.00 57.48 180 PRO A O 1
ATOM 1343 N N . LEU A 1 181 ? -5.501 35.863 -8.859 1.00 46.57 181 LEU A N 1
ATOM 1344 C CA . LEU A 1 181 ? -5.282 34.554 -9.459 1.00 48.90 181 LEU A CA 1
ATOM 1345 C C . LEU A 1 181 ? -4.274 34.638 -10.618 1.00 52.24 181 LEU A C 1
ATOM 1346 O O . LEU A 1 181 ? -4.107 35.695 -11.233 1.00 45.37 181 LEU A O 1
ATOM 1351 N N . LYS A 1 182 ? -3.598 33.530 -10.919 1.00 49.17 182 LYS A N 1
ATOM 1352 C CA . LYS A 1 182 ? -2.660 33.535 -12.036 1.00 50.88 182 LYS A CA 1
ATOM 1353 C C . LYS A 1 182 ? -3.377 33.304 -13.359 1.00 51.21 182 LYS A C 1
ATOM 1354 O O . LYS A 1 182 ? -3.037 32.393 -14.121 1.00 56.48 182 LYS A O 1
ATOM 1360 N N . VAL A 1 183 ? -4.385 34.131 -13.614 1.00 48.57 183 VAL A N 1
ATOM 1361 C CA . VAL A 1 183 ? -5.067 34.161 -14.898 1.00 49.27 183 VAL A CA 1
ATOM 1362 C C . VAL A 1 183 ? -5.287 35.621 -15.276 1.00 52.40 183 VAL A C 1
ATOM 1363 O O . VAL A 1 183 ? -5.372 36.504 -14.409 1.00 45.49 183 VAL A O 1
ATOM 1367 N N . SER A 1 184 ? -5.379 35.874 -16.573 1.00 49.43 184 SER A N 1
ATOM 1368 C CA . SER A 1 184 ? -5.401 37.241 -17.058 1.00 49.64 184 SER A CA 1
ATOM 1369 C C . SER A 1 184 ? -6.696 37.579 -17.795 1.00 45.84 184 SER A C 1
ATOM 1370 O O . SER A 1 184 ? -6.751 38.527 -18.576 1.00 46.23 184 SER A O 1
ATOM 1373 N N . GLY A 1 185 ? -7.747 36.818 -17.519 1.00 41.12 185 GLY A N 1
ATOM 1374 C CA . GLY A 1 185 ? -9.052 37.144 -18.060 1.00 39.33 185 GLY A CA 1
ATOM 1375 C C . GLY A 1 185 ? -10.117 37.344 -16.995 1.00 35.86 185 GLY A C 1
ATOM 1376 O O . GLY A 1 185 ? -9.980 36.863 -15.863 1.00 34.56 185 GLY A O 1
ATOM 1377 N N . ALA A 1 186 ? -11.176 38.067 -17.357 1.00 32.46 186 ALA A N 1
ATOM 1378 C CA . ALA A 1 186 ? -12.354 38.184 -16.507 1.00 33.70 186 ALA A CA 1
ATOM 1379 C C . ALA A 1 186 ? -13.276 36.965 -16.672 1.00 28.94 186 ALA A C 1
ATOM 1380 O O . ALA A 1 186 ? -14.424 37.084 -17.092 1.00 26.17 186 ALA A O 1
ATOM 1382 N N . PHE A 1 187 ? -12.754 35.794 -16.331 1.00 26.38 187 PHE A N 1
ATOM 1383 C CA . PHE A 1 187 ? -13.458 34.539 -16.521 1.00 24.68 187 PHE A CA 1
ATOM 1384 C C . PHE A 1 187 ? -14.714 34.467 -15.657 1.00 27.12 187 PHE A C 1
ATOM 1385 O O . PHE A 1 187 ? -14.774 35.098 -14.603 1.00 26.78 187 PHE A O 1
ATOM 1393 N N . HIS A 1 188 ? -15.695 33.677 -16.093 1.00 25.03 188 HIS A N 1
ATOM 1394 C CA . HIS A 1 188 ? -16.942 33.499 -15.350 1.00 25.92 188 HIS A CA 1
ATOM 1395 C C . HIS A 1 188 ? -17.603 34.835 -15.049 1.00 27.65 188 HIS A C 1
ATOM 1396 O O . HIS A 1 188 ? -17.917 35.155 -13.903 1.00 28.23 188 HIS A O 1
ATOM 1403 N N . SER A 1 189 ? -17.799 35.613 -16.105 1.00 29.11 189 SER A N 1
ATOM 1404 C CA . SER A 1 189 ? -18.426 36.925 -16.002 1.00 29.18 189 SER A CA 1
ATOM 1405 C C . SER A 1 189 ? -18.928 37.296 -17.375 1.00 30.48 189 SER A C 1
ATOM 1406 O O . SER A 1 189 ? -18.582 36.637 -18.359 1.00 31.77 189 SER A O 1
ATOM 1409 N N . SER A 1 190 ? -19.724 38.352 -17.454 1.00 30.93 190 SER A N 1
ATOM 1410 C CA . SER A 1 190 ? -20.283 38.767 -18.734 1.00 30.86 190 SER A CA 1
ATOM 1411 C C . SER A 1 190 ? -19.209 39.289 -19.685 1.00 32.08 190 SER A C 1
ATOM 1412 O O . SER A 1 190 ? -19.461 39.416 -20.870 1.00 40.50 190 SER A O 1
ATOM 1415 N N . PHE A 1 191 ? -18.004 39.560 -19.195 1.00 30.30 191 PHE A N 1
ATOM 1416 C CA . PHE A 1 191 ? -16.913 39.909 -20.106 1.00 31.36 191 PHE A CA 1
ATOM 1417 C C . PHE A 1 191 ? -16.597 38.777 -21.076 1.00 30.00 191 PHE A C 1
ATOM 1418 O O . PHE A 1 191 ? -16.053 39.012 -22.151 1.00 35.05 191 PHE A O 1
ATOM 1426 N N . MET A 1 192 ? -16.949 37.551 -20.715 1.00 28.97 192 MET A N 1
ATOM 1427 C CA . MET A 1 192 ? -16.682 36.410 -21.594 1.00 34.03 192 MET A CA 1
ATOM 1428 C C . MET A 1 192 ? -17.742 36.261 -22.681 1.00 38.16 192 MET A C 1
ATOM 1429 O O . MET A 1 192 ? -17.658 35.340 -23.492 1.00 36.89 192 MET A O 1
ATOM 1434 N N . ALA A 1 193 ? -18.719 37.170 -22.699 1.00 34.24 193 ALA A N 1
ATOM 1435 C CA . ALA A 1 193 ? -19.867 37.071 -23.602 1.00 34.97 193 ALA A CA 1
ATOM 1436 C C . ALA A 1 193 ? -19.483 36.773 -25.052 1.00 34.81 193 ALA A C 1
ATOM 1437 O O . ALA A 1 193 ? -19.802 35.698 -25.555 1.00 43.35 193 ALA A O 1
ATOM 1439 N N . GLN A 1 194 ? -18.808 37.701 -25.726 1.00 35.05 194 GLN A N 1
ATOM 1440 C CA . GLN A 1 194 ? -18.505 37.502 -27.144 1.00 42.19 194 GLN A CA 1
ATOM 1441 C C . GLN A 1 194 ? -17.620 36.277 -27.362 1.00 45.41 194 GLN A C 1
ATOM 1442 O O . GLN A 1 194 ? -17.903 35.476 -28.247 1.00 53.15 194 GLN A O 1
ATOM 1448 N N . PRO A 1 195 ? -16.548 36.122 -26.562 1.00 43.19 195 PRO A N 1
ATOM 1449 C CA . PRO A 1 195 ? -15.845 34.835 -26.574 1.00 41.80 195 PRO A CA 1
ATOM 1450 C C . PRO A 1 195 ? -16.748 33.627 -26.293 1.00 45.83 195 PRO A C 1
ATOM 1451 O O . PRO A 1 195 ? -16.680 32.637 -27.013 1.00 44.95 195 PRO A O 1
ATOM 1455 N N . SER A 1 196 ? -17.587 33.707 -25.265 1.00 44.42 196 SER A N 1
ATOM 1456 C CA . SER A 1 196 ? -18.481 32.601 -24.939 1.00 41.06 196 SER A CA 1
ATOM 1457 C C . SER A 1 196 ? -19.551 32.328 -26.003 1.00 49.93 196 SER A C 1
ATOM 1458 O O . SER A 1 196 ? -20.155 31.257 -25.994 1.00 49.12 196 SER A O 1
ATOM 1461 N N . GLN A 1 197 ? -19.805 33.272 -26.911 1.00 54.22 197 GLN A N 1
ATOM 1462 C CA . GLN A 1 197 ? -20.904 33.075 -27.856 1.00 52.34 197 GLN A CA 1
ATOM 1463 C C . GLN A 1 197 ? -20.452 32.382 -29.154 1.00 47.84 197 GLN A C 1
ATOM 1464 O O . GLN A 1 197 ? -21.248 31.697 -29.792 1.00 48.09 197 GLN A O 1
ATOM 1470 N N . SER A 1 198 ? -19.183 32.498 -29.528 1.00 44.68 198 SER A N 1
ATOM 1471 C CA . SER A 1 198 ? -18.713 31.707 -30.670 1.00 50.76 198 SER A CA 1
ATOM 1472 C C . SER A 1 198 ? -18.499 30.223 -30.314 1.00 49.17 198 SER A C 1
ATOM 1473 O O . SER A 1 198 ? -18.812 29.318 -31.105 1.00 44.53 198 SER A O 1
ATOM 1476 N N . PHE A 1 199 ? -17.951 29.990 -29.125 1.00 43.85 199 PHE A N 1
ATOM 1477 C CA . PHE A 1 199 ? -17.748 28.645 -28.595 1.00 43.47 199 PHE A CA 1
ATOM 1478 C C . PHE A 1 199 ? -19.085 27.927 -28.383 1.00 40.26 199 PHE A C 1
ATOM 1479 O O . PHE A 1 199 ? -19.184 26.714 -28.580 1.00 37.24 199 PHE A O 1
ATOM 1487 N N . ALA A 1 200 ? -20.110 28.686 -27.993 1.00 41.54 200 ALA A N 1
ATOM 1488 C CA . ALA A 1 200 ? -21.466 28.151 -27.815 1.00 41.20 200 ALA A CA 1
ATOM 1489 C C . ALA A 1 200 ? -22.054 27.618 -29.114 1.00 34.75 200 ALA A C 1
ATOM 1490 O O . ALA A 1 200 ? -22.750 26.606 -29.110 1.00 33.84 200 ALA A O 1
ATOM 1492 N N . GLN A 1 201 ? -21.799 28.324 -30.212 1.00 38.69 201 GLN A N 1
ATOM 1493 C CA . GLN A 1 201 ? -22.163 27.833 -31.536 1.00 43.46 201 GLN A CA 1
ATOM 1494 C C . GLN A 1 201 ? -21.572 26.430 -31.732 1.00 43.92 201 GLN A C 1
ATOM 1495 O O . GLN A 1 201 ? -22.282 25.497 -32.094 1.00 41.16 201 GLN A O 1
ATOM 1501 N N . THR A 1 202 ? -20.279 26.280 -31.455 1.00 45.60 202 THR A N 1
ATOM 1502 C CA . THR A 1 202 ? -19.623 24.969 -31.485 1.00 39.79 202 THR A CA 1
ATOM 1503 C C . THR A 1 202 ? -20.282 23.934 -30.555 1.00 40.82 202 THR A C 1
ATOM 1504 O O . THR A 1 202 ? -20.501 22.771 -30.939 1.00 33.60 202 THR A O 1
ATOM 1508 N N . LEU A 1 203 ? -20.595 24.357 -29.332 1.00 39.68 203 LEU A N 1
ATOM 1509 C CA . LEU A 1 203 ? -21.142 23.440 -28.334 1.00 35.03 203 LEU A CA 1
ATOM 1510 C C . LEU A 1 203 ? -22.524 22.906 -28.703 1.00 39.93 203 LEU A C 1
ATOM 1511 O O . LEU A 1 203 ? -22.778 21.706 -28.561 1.00 43.21 203 LEU A O 1
ATOM 1516 N N . THR A 1 204 ? -23.419 23.780 -29.167 1.00 41.18 204 THR A N 1
ATOM 1517 C CA . THR A 1 204 ? -24.783 23.351 -29.511 1.00 37.21 204 THR A CA 1
ATOM 1518 C C . THR A 1 204 ? -24.841 22.310 -30.636 1.00 35.52 204 THR A C 1
ATOM 1519 O O . THR A 1 204 ? -25.776 21.512 -30.665 1.00 41.87 204 THR A O 1
ATOM 1523 N N . ALA A 1 205 ? -23.847 22.301 -31.533 1.00 34.09 205 ALA A N 1
ATOM 1524 C CA . ALA A 1 205 ? -23.799 21.351 -32.658 1.00 31.00 205 ALA A CA 1
ATOM 1525 C C . ALA A 1 205 ? -23.306 19.984 -32.231 1.00 41.01 205 ALA A C 1
ATOM 1526 O O . ALA A 1 205 ? -23.210 19.059 -33.038 1.00 51.27 205 ALA A O 1
ATOM 1528 N N . CYS A 1 206 ? -22.976 19.867 -30.956 1.00 39.61 206 CYS A N 1
ATOM 1529 C CA . CYS A 1 206 ? -22.400 18.653 -30.431 1.00 41.95 206 CYS A CA 1
ATOM 1530 C C . CYS A 1 206 ? -23.510 17.870 -29.753 1.00 40.28 206 CYS A C 1
ATOM 1531 O O . CYS A 1 206 ? -24.219 18.418 -28.917 1.00 43.02 206 CYS A O 1
ATOM 1534 N N . HIS A 1 207 ? -23.703 16.608 -30.123 1.00 43.53 207 HIS A N 1
ATOM 1535 C CA . HIS A 1 207 ? -24.747 15.816 -29.476 1.00 33.32 207 HIS A CA 1
ATOM 1536 C C . HIS A 1 207 ? -24.318 15.385 -28.086 1.00 39.18 207 HIS A C 1
ATOM 1537 O O . HIS A 1 207 ? -23.226 14.857 -27.912 1.00 47.98 207 HIS A O 1
ATOM 1544 N N . PHE A 1 208 ? -25.169 15.604 -27.093 1.00 36.78 208 PHE A N 1
ATOM 1545 C CA . PHE A 1 208 ? -24.862 15.168 -25.738 1.00 36.98 208 PHE A CA 1
ATOM 1546 C C . PHE A 1 208 ? -25.694 13.942 -25.348 1.00 42.22 208 PHE A C 1
ATOM 1547 O O . PHE A 1 208 ? -26.928 13.992 -25.393 1.00 44.53 208 PHE A O 1
ATOM 1555 N N . ASN A 1 209 ? -25.040 12.846 -24.968 1.00 32.55 209 ASN A N 1
ATOM 1556 C CA . ASN A 1 209 ? -25.776 11.708 -24.418 1.00 32.85 209 ASN A CA 1
ATOM 1557 C C . ASN A 1 209 ? -26.288 12.053 -23.033 1.00 32.37 209 ASN A C 1
ATOM 1558 O O . ASN A 1 209 ? -25.764 12.941 -22.362 1.00 38.64 209 ASN A O 1
ATOM 1563 N N . ASP A 1 210 ? -27.305 11.339 -22.590 1.00 35.16 210 ASP A N 1
ATOM 1564 C CA . ASP A 1 210 ? -27.731 11.479 -21.217 1.00 38.30 210 ASP A CA 1
ATOM 1565 C C . ASP A 1 210 ? -26.633 10.869 -20.344 1.00 37.55 210 ASP A C 1
ATOM 1566 O O . ASP A 1 210 ? -25.841 10.037 -20.798 1.00 35.64 210 ASP A O 1
ATOM 1571 N N . ALA A 1 211 ? -26.571 11.307 -19.098 1.00 36.12 211 ALA A N 1
ATOM 1572 C CA . ALA A 1 211 ? -25.524 10.868 -18.204 1.00 36.07 211 ALA A CA 1
ATOM 1573 C C . ALA A 1 211 ? -25.924 9.590 -17.485 1.00 36.61 211 ALA A C 1
ATOM 1574 O O . ALA A 1 211 ? -27.076 9.410 -17.086 1.00 32.13 211 ALA A O 1
ATOM 1576 N N . THR A 1 212 ? -24.934 8.722 -17.310 1.00 35.08 212 THR A N 1
ATOM 1577 C CA . THR A 1 212 ? -25.092 7.446 -16.639 1.00 31.01 212 THR A CA 1
ATOM 1578 C C . THR A 1 212 ? -25.123 7.600 -15.113 1.00 33.16 212 THR A C 1
ATOM 1579 O O . THR A 1 212 ? -25.466 6.659 -14.397 1.00 32.36 212 THR A O 1
ATOM 1583 N N . VAL 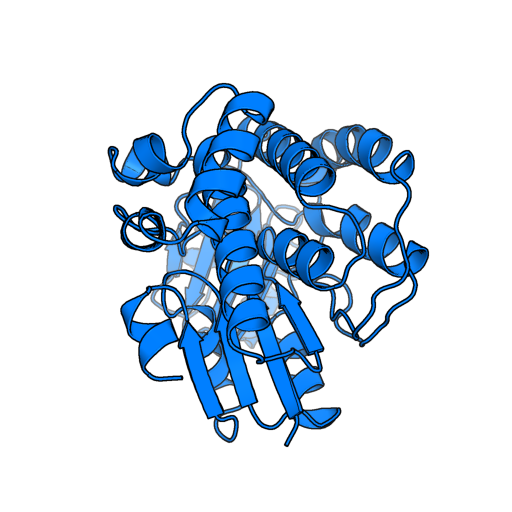A 1 213 ? -24.737 8.780 -14.623 1.00 34.78 213 VAL A N 1
ATOM 1584 C CA . VAL A 1 213 ? -24.924 9.158 -13.217 1.00 29.17 213 VAL A CA 1
ATOM 1585 C C . VAL A 1 213 ? -25.297 10.650 -13.131 1.00 35.94 213 VAL A C 1
ATOM 1586 O O . VAL A 1 213 ? -25.152 11.399 -14.107 1.00 33.26 213 VAL A O 1
ATOM 1590 N N . PRO A 1 214 ? -25.812 11.087 -11.974 1.00 39.64 214 PRO A N 1
ATOM 1591 C CA . PRO A 1 214 ? -26.147 12.511 -11.862 1.00 34.11 214 PRO A CA 1
ATOM 1592 C C . PRO A 1 214 ? -24.929 13.422 -11.955 1.00 36.69 214 PRO A C 1
ATOM 1593 O O . PRO A 1 214 ? -23.932 13.190 -11.266 1.00 36.67 214 PRO A O 1
ATOM 1597 N N . VAL A 1 215 ? -25.026 14.440 -12.809 1.00 34.15 215 VAL A N 1
ATOM 1598 C CA . VAL A 1 215 ? -24.045 15.513 -12.894 1.00 29.99 215 VAL A CA 1
ATOM 1599 C C . VAL A 1 215 ? -24.571 16.748 -12.180 1.00 29.72 215 VAL A C 1
ATOM 1600 O O . VAL A 1 215 ? -25.699 17.175 -12.447 1.00 30.81 215 VAL A O 1
ATOM 1604 N N . LEU A 1 216 ? -23.777 17.325 -11.280 1.00 26.08 216 LEU A N 1
ATOM 1605 C CA . LEU A 1 216 ? -24.138 18.617 -10.685 1.00 27.41 216 LEU A CA 1
ATOM 1606 C C . LEU A 1 216 ? -23.339 19.747 -11.335 1.00 25.66 216 LEU A C 1
ATOM 1607 O O . LEU A 1 216 ? -22.158 19.926 -11.053 1.00 22.32 216 LEU A O 1
ATOM 1612 N N . SER A 1 217 ? -23.996 20.524 -12.189 1.00 23.95 217 SER A N 1
ATOM 1613 C CA . SER A 1 217 ? -23.294 21.532 -12.971 1.00 24.58 217 SER A CA 1
ATOM 1614 C C . SER A 1 217 ? -23.041 22.879 -12.268 1.00 28.85 217 SER A C 1
ATOM 1615 O O . SER A 1 217 ? -23.811 23.307 -11.405 1.00 27.43 217 SER A O 1
ATOM 1618 N N . ASN A 1 218 ? -21.953 23.542 -12.669 1.00 23.63 218 ASN A N 1
ATOM 1619 C CA . ASN A 1 218 ? -21.483 24.769 -12.037 1.00 24.24 218 ASN A CA 1
ATOM 1620 C C . ASN A 1 218 ? -22.531 25.873 -11.901 1.00 22.96 218 ASN A C 1
ATOM 1621 O O . ASN A 1 218 ? -22.625 26.511 -10.851 1.00 24.95 218 ASN A O 1
ATOM 1626 N N . VAL A 1 219 ? -23.284 26.141 -12.963 1.00 21.59 219 VAL A N 1
ATOM 1627 C CA . VAL A 1 219 ? -24.262 27.229 -12.896 1.00 27.82 219 VAL A CA 1
ATOM 1628 C C . VAL A 1 219 ? -25.557 26.823 -12.190 1.00 29.20 219 VAL A C 1
ATOM 1629 O O . VAL A 1 219 ? -26.342 27.685 -11.804 1.00 28.58 219 VAL A O 1
ATOM 1633 N N . ASP A 1 220 ? -25.783 25.521 -12.021 1.00 27.85 220 ASP A N 1
ATOM 1634 C CA . ASP A 1 220 ? -27.012 25.044 -11.383 1.00 29.61 220 ASP A CA 1
ATOM 1635 C C . ASP A 1 220 ? -26.826 23.624 -10.853 1.00 29.85 220 ASP A C 1
ATOM 1636 O O . ASP A 1 220 ? -27.173 22.642 -11.524 1.00 33.54 220 ASP A O 1
ATOM 1641 N N . PRO A 1 221 ? -26.282 23.515 -9.635 1.00 23.09 221 PRO A N 1
ATOM 1642 C CA . PRO A 1 221 ? -25.803 22.257 -9.058 1.00 24.57 221 PRO A CA 1
ATOM 1643 C C . PRO A 1 221 ? -26.903 21.361 -8.525 1.00 33.22 221 PRO A C 1
ATOM 1644 O O . PRO A 1 221 ? -26.682 20.642 -7.549 1.00 32.72 221 PRO A O 1
ATOM 1648 N N . SER A 1 222 ? -28.072 21.416 -9.146 1.00 29.83 222 SER A N 1
ATOM 1649 C CA . SER A 1 222 ? -29.107 20.455 -8.846 1.00 35.37 222 SER A CA 1
ATOM 1650 C C . SER A 1 222 ? -28.827 19.264 -9.737 1.00 33.04 222 SER A C 1
ATOM 1651 O O . SER A 1 222 ? -28.595 19.424 -10.938 1.00 33.93 222 SER A O 1
ATOM 1654 N N . PRO A 1 223 ? -28.821 18.067 -9.147 1.00 30.39 223 PRO A N 1
ATOM 1655 C CA . PRO A 1 223 ? -28.502 16.839 -9.879 1.00 30.36 223 PRO A CA 1
ATOM 1656 C C . PRO A 1 223 ? -29.385 16.666 -11.094 1.00 29.03 223 PRO A C 1
ATOM 1657 O O . PRO A 1 223 ? -30.590 16.830 -10.958 1.00 33.41 223 PRO A O 1
ATOM 1661 N N . THR A 1 224 ? -28.804 16.367 -12.250 1.00 29.65 224 THR A N 1
ATOM 1662 C CA . THR A 1 224 ? -29.590 15.931 -13.402 1.00 30.78 224 THR A CA 1
ATOM 1663 C C . THR A 1 224 ? -28.784 15.027 -14.321 1.00 31.34 224 THR A C 1
ATOM 1664 O O . THR A 1 224 ? -27.574 14.939 -14.204 1.00 34.36 224 THR A O 1
ATOM 1668 N N . GLN A 1 225 ? -29.464 14.356 -15.241 1.00 34.30 225 GLN A N 1
ATOM 1669 C CA . GLN A 1 225 ? -28.788 13.454 -16.161 1.00 31.49 225 GLN A CA 1
ATOM 1670 C C . GLN A 1 225 ? -29.206 13.664 -17.592 1.00 31.61 225 GLN A C 1
ATOM 1671 O O . GLN A 1 225 ? -28.718 12.976 -18.486 1.00 32.78 225 GLN A O 1
ATOM 1677 N N . ASN A 1 226 ? -30.119 14.607 -17.808 1.00 32.67 226 ASN A N 1
ATOM 1678 C CA . ASN A 1 226 ? -30.566 14.930 -19.156 1.00 35.20 226 ASN A CA 1
ATOM 1679 C C . ASN A 1 226 ? -29.460 15.608 -19.987 1.00 37.55 226 ASN A C 1
ATOM 1680 O O . ASN A 1 226 ? -28.890 16.634 -19.584 1.00 32.50 226 ASN A O 1
ATOM 1685 N N . GLY A 1 227 ? -29.160 15.018 -21.142 1.00 36.98 227 GLY A N 1
ATOM 1686 C CA . GLY A 1 227 ? -28.079 15.488 -21.983 1.00 32.96 227 GLY A CA 1
ATOM 1687 C C . GLY A 1 227 ? -28.251 16.930 -22.402 1.00 35.40 227 GLY A C 1
ATOM 1688 O O . GLY A 1 227 ? -27.289 17.691 -22.490 1.00 39.36 227 GLY A O 1
ATOM 1689 N N . ASP A 1 228 ? -29.489 17.324 -22.646 1.00 40.26 228 ASP A N 1
ATOM 1690 C CA . ASP A 1 228 ? -29.740 18.644 -23.209 1.00 40.80 228 ASP A CA 1
ATOM 1691 C C . ASP A 1 228 ? -29.752 19.734 -22.141 1.00 32.90 228 ASP A C 1
ATOM 1692 O O . ASP A 1 228 ? -29.344 20.869 -22.394 1.00 29.51 228 ASP A O 1
ATOM 1697 N N . ARG A 1 229 ? -30.219 19.389 -20.951 1.00 30.65 229 ARG A N 1
ATOM 1698 C CA . ARG A 1 229 ? -30.168 20.333 -19.855 1.00 33.56 229 ARG A CA 1
ATOM 1699 C C . ARG A 1 229 ? -28.695 20.568 -19.480 1.00 36.05 229 ARG A C 1
ATOM 1700 O O . ARG A 1 229 ? -28.293 21.708 -19.213 1.00 32.35 229 ARG A O 1
ATOM 1708 N N . LEU A 1 230 ? -27.895 19.495 -19.492 1.00 36.00 230 LEU A N 1
ATOM 1709 C CA . LEU A 1 230 ? -26.462 19.580 -19.176 1.00 32.63 230 LEU A CA 1
ATOM 1710 C C . LEU A 1 230 ? -25.685 20.451 -20.173 1.00 26.77 230 LEU A C 1
ATOM 1711 O O . LEU A 1 230 ? -24.859 21.264 -19.769 1.00 25.53 230 LEU A O 1
ATOM 1716 N N . LYS A 1 231 ? -25.955 20.284 -21.464 1.00 27.36 231 LYS A N 1
ATOM 1717 C CA . LYS A 1 231 ? -25.384 21.166 -22.476 1.00 29.86 231 LYS A CA 1
ATOM 1718 C C . LYS A 1 231 ? -25.775 22.623 -22.228 1.00 31.90 231 LYS A C 1
ATOM 1719 O O . LYS A 1 231 ? -24.937 23.538 -22.300 1.00 30.63 231 LYS A O 1
ATOM 1725 N N . GLU A 1 232 ? -27.052 22.831 -21.929 1.00 33.16 232 GLU A N 1
ATOM 1726 C CA . GLU A 1 232 ? -27.564 24.162 -21.622 1.00 34.88 232 GLU A CA 1
ATOM 1727 C C . GLU A 1 232 ? -26.797 24.754 -20.444 1.00 30.33 232 GLU A C 1
ATOM 1728 O O . GLU A 1 232 ? -26.293 25.859 -20.530 1.00 36.57 232 GLU A O 1
ATOM 1734 N N . LYS A 1 233 ? -26.697 24.014 -19.352 1.00 26.89 233 LYS A N 1
ATOM 1735 C CA . LYS A 1 233 ? -25.930 24.474 -18.204 1.00 29.45 233 LYS A CA 1
ATOM 1736 C C . LYS A 1 233 ? -24.442 24.718 -18.549 1.00 33.03 233 LYS A C 1
ATOM 1737 O O . LYS A 1 233 ? -23.812 25.638 -18.025 1.00 25.30 233 LYS A O 1
ATOM 1743 N N . LEU A 1 234 ? -23.878 23.887 -19.423 1.00 29.97 234 LEU A N 1
ATOM 1744 C CA . LEU A 1 234 ? -22.472 24.025 -19.774 1.00 26.44 234 LEU A CA 1
ATOM 1745 C C . LEU A 1 234 ? -22.258 25.276 -20.641 1.00 26.64 234 LEU A C 1
ATOM 1746 O O . LEU A 1 234 ? -21.334 26.057 -20.420 1.00 23.16 234 LEU A O 1
ATOM 1751 N N . ILE A 1 235 ? -23.137 25.461 -21.618 1.00 28.67 235 ILE A N 1
ATOM 1752 C CA . ILE A 1 235 ? -23.129 26.653 -22.462 1.00 27.86 235 ILE A CA 1
ATOM 1753 C C . ILE A 1 235 ? -23.199 27.926 -21.630 1.00 26.20 235 ILE A C 1
ATOM 1754 O O . ILE A 1 235 ? -22.577 28.934 -21.968 1.00 25.93 235 ILE A O 1
ATOM 1759 N N . GLN A 1 236 ? -23.933 27.867 -20.523 1.00 23.68 236 GLN A N 1
ATOM 1760 C CA . GLN A 1 236 ? -24.048 29.002 -19.618 1.00 24.44 236 GLN A CA 1
ATOM 1761 C C . GLN A 1 236 ? -22.832 29.186 -18.689 1.00 26.55 236 GLN A C 1
ATOM 1762 O O . GLN A 1 236 ? -22.682 30.224 -18.041 1.00 25.63 236 GLN A O 1
ATOM 1768 N N . GLN A 1 237 ? -21.950 28.193 -18.645 1.00 27.40 237 GLN A N 1
ATOM 1769 C CA . GLN A 1 237 ? -20.931 28.153 -17.607 1.00 25.63 237 GLN A CA 1
ATOM 1770 C C . GLN A 1 237 ? -19.872 29.236 -17.750 1.00 24.69 237 GLN A C 1
ATOM 1771 O O . GLN A 1 237 ? -19.363 29.744 -16.755 1.00 22.55 237 GLN A O 1
ATOM 1777 N N . MET A 1 238 ? -19.537 29.594 -18.983 1.00 20.81 238 MET A N 1
ATOM 1778 C CA . MET A 1 238 ? -18.368 30.421 -19.166 1.00 24.27 238 MET A CA 1
ATOM 1779 C C . MET A 1 238 ? -18.590 31.859 -18.698 1.00 26.63 238 MET A C 1
ATOM 1780 O O . MET A 1 238 ? -17.640 32.525 -18.268 1.00 31.34 238 MET A O 1
ATOM 1785 N N . THR A 1 239 ? -19.830 32.338 -18.779 1.00 25.69 239 THR A N 1
ATOM 1786 C CA . THR A 1 239 ? -20.160 33.697 -18.335 1.00 27.92 239 THR A CA 1
ATOM 1787 C C . THR A 1 239 ? -20.751 33.721 -16.929 1.00 28.64 239 THR A C 1
ATOM 1788 O O . THR A 1 239 ? -20.993 34.789 -16.354 1.00 29.37 239 THR A O 1
ATOM 1792 N N . GLY A 1 240 ? -20.964 32.534 -16.379 1.00 25.52 240 GLY A N 1
ATOM 1793 C CA . GLY A 1 240 ? -21.678 32.393 -15.137 1.00 22.05 240 GLY A CA 1
ATOM 1794 C C . GLY A 1 240 ? -20.788 31.945 -14.019 1.00 24.57 240 GLY A C 1
ATOM 1795 O O . GLY A 1 240 ? -19.650 31.535 -14.242 1.00 26.33 240 GLY A O 1
ATOM 1796 N N . SER A 1 241 ? -21.328 32.019 -12.809 1.00 23.59 241 SER A N 1
ATOM 1797 C CA . SER A 1 241 ? -20.573 31.765 -11.598 1.00 27.80 241 SER A CA 1
ATOM 1798 C C . SER A 1 241 ? -20.487 30.281 -11.277 1.00 29.15 241 SER A C 1
ATOM 1799 O O . SER A 1 241 ? -21.399 29.512 -11.571 1.00 28.08 241 SER A O 1
ATOM 1802 N N . VAL A 1 242 ? -19.370 29.896 -10.672 1.00 28.81 242 VAL A N 1
ATOM 1803 C CA . VAL A 1 242 ? -19.169 28.535 -10.215 1.00 27.73 242 VAL A CA 1
ATOM 1804 C C . VAL A 1 242 ? -19.685 28.390 -8.778 1.00 30.65 242 VAL A C 1
ATOM 1805 O O . VAL A 1 242 ? -19.055 28.843 -7.799 1.00 28.91 242 VAL A O 1
ATOM 1809 N N . ARG A 1 243 ? -20.853 27.767 -8.673 1.00 27.62 243 ARG A N 1
ATOM 1810 C CA . ARG A 1 243 ? -21.522 27.561 -7.400 1.00 28.30 243 ARG A CA 1
ATOM 1811 C C . ARG A 1 243 ? -21.037 26.278 -6.730 1.00 29.88 243 ARG A C 1
ATOM 1812 O O . ARG A 1 243 ? -21.805 25.330 -6.541 1.00 26.39 243 ARG A O 1
ATOM 1820 N N . TRP A 1 244 ? -19.752 26.250 -6.374 1.00 27.22 244 TRP A N 1
ATOM 1821 C CA . TRP A 1 244 ? -19.162 25.020 -5.866 1.00 24.66 244 TRP A CA 1
ATOM 1822 C C . TRP A 1 244 ? -19.594 24.758 -4.435 1.00 29.02 244 TRP A C 1
ATOM 1823 O O . TRP A 1 244 ? -19.855 23.612 -4.070 1.00 31.27 244 TRP A O 1
ATOM 1834 N N . ARG A 1 245 ? -19.687 25.811 -3.629 1.00 30.31 245 ARG A N 1
ATOM 1835 C CA . ARG A 1 245 ? -20.209 25.672 -2.268 1.00 32.86 245 ARG A CA 1
ATOM 1836 C C . ARG A 1 245 ? -21.521 24.895 -2.275 1.00 30.84 245 ARG A C 1
ATOM 1837 O O . ARG A 1 245 ? -21.653 23.877 -1.597 1.00 32.32 245 ARG A O 1
ATOM 1845 N N . GLU A 1 246 ? -22.473 25.369 -3.072 1.00 34.57 246 GLU A N 1
ATOM 1846 C CA . GLU A 1 246 ? -23.781 24.730 -3.200 1.00 32.47 246 GLU A CA 1
ATOM 1847 C C . GLU A 1 246 ? -23.668 23.340 -3.793 1.00 33.31 246 GLU A C 1
ATOM 1848 O O . GLU A 1 246 ? -24.545 22.496 -3.601 1.00 35.92 246 GLU A O 1
ATOM 1854 N N . THR A 1 247 ? -22.598 23.100 -4.535 1.00 33.92 247 THR A N 1
ATOM 1855 C CA . THR A 1 247 ? -22.428 21.790 -5.138 1.00 31.52 247 THR A CA 1
ATOM 1856 C C . THR A 1 247 ? -22.192 20.769 -4.034 1.00 30.55 247 THR A C 1
ATOM 1857 O O . THR A 1 247 ? -22.828 19.707 -4.003 1.00 29.03 247 THR A O 1
ATOM 1861 N N . MET A 1 248 ? -21.312 21.129 -3.104 1.00 26.95 248 MET A N 1
ATOM 1862 C CA . MET A 1 248 ? -20.959 20.263 -1.987 1.00 30.15 248 MET A CA 1
ATOM 1863 C C . MET A 1 248 ? -22.127 20.021 -1.025 1.00 35.61 248 MET A C 1
ATOM 1864 O O . MET A 1 248 ? -22.342 18.893 -0.562 1.00 35.49 248 MET A O 1
ATOM 1869 N N . VAL A 1 249 ? -22.881 21.075 -0.734 1.00 36.28 249 VAL A N 1
ATOM 1870 C CA . VAL A 1 249 ? -24.050 20.958 0.128 1.00 32.36 249 VAL A CA 1
ATOM 1871 C C . VAL A 1 249 ? -25.095 20.038 -0.490 1.00 36.15 249 VAL A C 1
ATOM 1872 O O . VAL A 1 249 ? -25.683 19.204 0.209 1.00 41.88 249 VAL A O 1
ATOM 1876 N N . ASN A 1 250 ? -25.322 20.193 -1.796 1.00 33.39 250 ASN A N 1
ATOM 1877 C CA . ASN A 1 250 ? -26.280 19.356 -2.522 1.00 31.44 250 ASN A CA 1
ATOM 1878 C C . ASN A 1 250 ? -25.891 17.896 -2.487 1.00 38.97 250 ASN A C 1
ATOM 1879 O O . ASN A 1 250 ? -26.744 17.012 -2.401 1.00 39.94 250 ASN A O 1
ATOM 1884 N N . LEU A 1 251 ? -24.586 17.661 -2.572 1.00 42.63 251 LEU A N 1
ATOM 1885 C CA . LEU A 1 251 ? -24.032 16.323 -2.524 1.00 39.00 251 LEU A CA 1
ATOM 1886 C C . LEU A 1 251 ? -24.350 15.689 -1.192 1.00 42.47 251 LEU A C 1
ATOM 1887 O O . LEU A 1 251 ? -25.034 14.667 -1.135 1.00 41.37 251 LEU A O 1
ATOM 1892 N N . GLY A 1 252 ? -23.858 16.318 -0.125 1.00 44.29 252 GLY A N 1
ATOM 1893 C CA . GLY A 1 252 ? -24.054 15.841 1.232 1.00 42.97 252 GLY 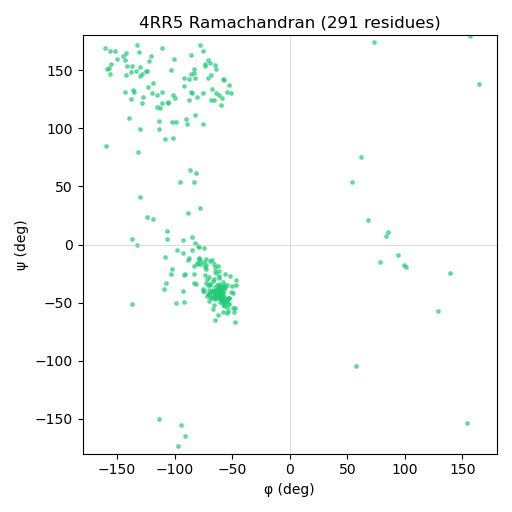A CA 1
ATOM 1894 C C . GLY A 1 252 ? -25.504 15.558 1.583 1.00 47.54 252 GLY A C 1
ATOM 1895 O O . GLY A 1 252 ? -25.789 14.701 2.421 1.00 50.55 252 GLY A O 1
ATOM 1896 N N . GLU A 1 253 ? -26.427 16.246 0.918 1.00 45.06 253 GLU A N 1
ATOM 1897 C CA . GLU A 1 253 ? -27.837 16.140 1.271 1.00 46.03 253 GLU A CA 1
ATOM 1898 C C . GLU A 1 253 ? -28.662 15.251 0.339 1.00 44.48 253 GLU A C 1
ATOM 1899 O O . GLU A 1 253 ? -29.729 14.773 0.727 1.00 45.76 253 GLU A O 1
ATOM 1905 N N . ILE A 1 254 ? -28.196 15.011 -0.879 1.00 42.50 254 ILE A N 1
ATOM 1906 C CA . ILE A 1 254 ? -28.935 14.081 -1.728 1.00 46.42 254 ILE A CA 1
ATOM 1907 C C . ILE A 1 254 ? -28.521 12.638 -1.435 1.00 44.72 254 ILE A C 1
ATOM 1908 O O . ILE A 1 254 ? -29.092 11.702 -2.000 1.00 41.56 254 ILE A O 1
ATOM 1913 N N . GLY A 1 255 ? -27.526 12.462 -0.566 1.00 39.68 255 GLY A N 1
ATOM 1914 C CA . GLY A 1 255 ? -27.129 11.128 -0.146 1.00 44.46 255 GLY A CA 1
ATOM 1915 C C . GLY A 1 255 ? -25.645 10.822 0.002 1.00 49.03 255 GLY A C 1
ATOM 1916 O O . GLY A 1 255 ? -25.270 9.914 0.743 1.00 50.81 255 GLY A O 1
ATOM 1917 N N . ALA A 1 256 ? -24.796 11.566 -0.698 1.00 48.85 256 ALA A N 1
ATOM 1918 C CA . ALA A 1 256 ? -23.382 11.217 -0.802 1.00 41.03 256 ALA A CA 1
ATOM 1919 C C . ALA A 1 256 ? -22.663 11.205 0.544 1.00 42.65 256 ALA A C 1
ATOM 1920 O O . ALA A 1 256 ? -22.720 12.165 1.302 1.00 50.23 256 ALA A O 1
ATOM 1922 N N . THR A 1 257 ? -21.967 10.108 0.814 1.00 45.14 257 THR A N 1
ATOM 1923 C CA . THR A 1 257 ? -21.258 9.901 2.076 1.00 41.91 257 THR A CA 1
ATOM 1924 C C . THR A 1 257 ? -19.760 10.114 1.918 1.00 37.99 257 THR A C 1
ATOM 1925 O O . THR A 1 257 ? -19.049 10.436 2.877 1.00 42.75 257 THR A O 1
ATOM 1929 N N . ASP A 1 258 ? -19.283 9.919 0.692 1.00 42.91 258 ASP A N 1
ATOM 1930 C CA . ASP A 1 258 ? -17.863 10.056 0.372 1.00 38.03 258 ASP A CA 1
ATOM 1931 C C . ASP A 1 258 ? -17.649 10.947 -0.831 1.00 32.84 258 ASP A C 1
ATOM 1932 O O . ASP A 1 258 ? -18.477 11.014 -1.743 1.00 32.78 258 ASP A O 1
ATOM 1937 N N . TYR A 1 259 ? -16.481 11.569 -0.845 1.00 34.54 259 TYR A N 1
ATOM 1938 C CA . TYR A 1 259 ? -16.159 12.660 -1.742 1.00 30.09 259 TYR A CA 1
ATOM 1939 C C . TYR A 1 259 ? -14.726 12.485 -2.226 1.00 30.55 259 TYR A C 1
ATOM 1940 O O . TYR A 1 259 ? -13.784 12.640 -1.444 1.00 29.77 259 TYR A O 1
ATOM 1949 N N . TRP A 1 260 ? -14.564 12.134 -3.500 1.00 29.22 260 TRP A N 1
ATOM 1950 C CA . TRP A 1 260 ? -13.241 11.831 -4.043 1.00 28.33 260 TRP A CA 1
ATOM 1951 C C . TRP A 1 260 ? -12.812 12.866 -5.057 1.00 26.03 260 TRP A C 1
ATOM 1952 O O . TRP A 1 260 ? -13.453 13.021 -6.094 1.00 22.77 260 TRP A O 1
ATOM 1963 N N . GLU A 1 261 ? -11.726 13.569 -4.756 1.00 23.78 261 GLU A N 1
ATOM 1964 C CA . GLU A 1 261 ? -11.160 14.506 -5.695 1.00 25.42 261 GLU A CA 1
ATOM 1965 C C . GLU A 1 261 ? -10.299 13.726 -6.662 1.00 26.66 261 GLU A C 1
ATOM 1966 O O . GLU A 1 261 ? -9.262 13.202 -6.283 1.00 28.72 261 GLU A O 1
ATOM 1972 N N . VAL A 1 262 ? -10.744 13.653 -7.909 1.00 25.04 262 VAL A N 1
ATOM 1973 C CA . VAL A 1 262 ? -10.069 12.882 -8.935 1.00 24.53 262 VAL A CA 1
ATOM 1974 C C . VAL A 1 262 ? -9.263 13.833 -9.810 1.00 21.63 262 VAL A C 1
ATOM 1975 O O . VAL A 1 262 ? -9.773 14.390 -10.777 1.00 19.73 262 VAL A O 1
ATOM 1979 N N . GLY A 1 263 ? -8.000 14.026 -9.438 1.00 23.45 263 GLY A N 1
ATOM 1980 C CA . GLY A 1 263 ? -7.118 14.959 -10.118 1.00 21.79 263 GLY A CA 1
ATOM 1981 C C . GLY A 1 263 ? -6.009 15.397 -9.183 1.00 21.33 263 GLY A C 1
ATOM 1982 O O . GLY A 1 263 ? -5.978 14.994 -8.026 1.00 25.23 263 GLY A O 1
ATOM 1983 N N . PRO A 1 264 ? -5.103 16.246 -9.669 1.00 22.49 264 PRO A N 1
ATOM 1984 C CA . PRO A 1 264 ? -3.969 16.690 -8.860 1.00 25.56 264 PRO A CA 1
ATOM 1985 C C . PRO A 1 264 ? -4.412 17.710 -7.821 1.00 28.83 264 PRO A C 1
ATOM 1986 O O . PRO A 1 264 ? -5.530 18.225 -7.917 1.00 28.27 264 PRO A O 1
ATOM 1990 N N . GLY A 1 265 ? -3.560 17.994 -6.842 1.00 25.99 265 GLY A N 1
ATOM 1991 C CA . GLY A 1 265 ? -3.916 18.931 -5.792 1.00 27.61 265 GLY A CA 1
ATOM 1992 C C . GLY A 1 265 ? -4.918 18.467 -4.749 1.00 25.07 265 GLY A C 1
ATOM 1993 O O . GLY A 1 265 ? -5.494 17.378 -4.840 1.00 25.62 265 GLY A O 1
ATOM 1994 N N . LYS A 1 266 ? -5.120 19.310 -3.742 1.00 27.88 266 LYS A N 1
ATOM 1995 C CA . LYS A 1 266 ? -6.075 19.033 -2.673 1.00 27.89 266 LYS A CA 1
ATOM 1996 C C . LYS A 1 266 ? -7.112 20.154 -2.530 1.00 29.44 266 LYS A C 1
ATOM 1997 O O . LYS A 1 266 ? -7.711 20.319 -1.466 1.00 31.12 266 LYS A O 1
ATOM 2003 N N . VAL A 1 267 ? -7.329 20.917 -3.600 1.00 27.30 267 VAL A N 1
ATOM 2004 C CA . VAL A 1 267 ? -8.174 22.109 -3.537 1.00 24.22 267 VAL A CA 1
ATOM 2005 C C . VAL A 1 267 ? -9.654 21.823 -3.229 1.00 27.62 267 VAL A C 1
ATOM 2006 O O . VAL A 1 267 ? -10.274 22.512 -2.421 1.00 26.55 267 VAL A O 1
ATOM 2010 N N . LEU A 1 268 ? -10.217 20.807 -3.867 1.00 26.68 268 LEU A N 1
ATOM 2011 C CA . LEU A 1 268 ? -11.648 20.576 -3.775 1.00 25.87 268 LEU A CA 1
ATOM 2012 C C . LEU A 1 268 ? -12.017 19.810 -2.510 1.00 30.76 268 LEU A C 1
ATOM 2013 O O . LEU A 1 268 ? -13.148 19.907 -2.026 1.00 33.91 268 LEU A O 1
ATOM 2018 N N . THR A 1 269 ? -11.076 19.040 -1.974 1.00 33.01 269 THR A N 1
ATOM 2019 C CA . THR A 1 269 ? -11.295 18.405 -0.672 1.00 33.54 269 THR A CA 1
ATOM 2020 C C . THR A 1 269 ? -11.001 19.416 0.438 1.00 32.47 269 THR A C 1
ATOM 2021 O O . THR A 1 269 ? -11.637 19.392 1.487 1.00 32.65 269 THR A O 1
ATOM 2025 N N . GLY A 1 270 ? -10.023 20.288 0.200 1.00 32.21 270 GLY A N 1
ATOM 2026 C CA . GLY A 1 270 ? -9.751 21.404 1.089 1.00 29.87 270 GLY A CA 1
ATOM 2027 C C . GLY A 1 270 ? -11.001 22.249 1.284 1.00 36.72 270 GLY A C 1
ATOM 2028 O O . GLY A 1 270 ? -11.377 22.569 2.419 1.00 40.53 270 GLY A O 1
ATOM 2029 N N . LEU A 1 271 ? -11.655 22.597 0.177 1.00 32.74 271 LEU A N 1
ATOM 2030 C CA . LEU A 1 271 ? -12.920 23.321 0.226 1.00 29.21 271 LEU A CA 1
ATOM 2031 C C . LEU A 1 271 ? -13.961 22.517 0.994 1.00 35.38 271 LEU A C 1
ATOM 2032 O O . LEU A 1 271 ? -14.641 23.048 1.868 1.00 35.33 271 LEU A O 1
ATOM 2037 N N . CYS A 1 272 ? -14.074 21.232 0.678 1.00 35.23 272 CYS A N 1
ATOM 2038 C CA . CYS A 1 272 ? -15.080 20.391 1.319 1.00 38.01 272 CYS A CA 1
ATOM 2039 C C . CYS A 1 272 ? -14.914 20.279 2.838 1.00 41.94 272 CYS A C 1
ATOM 2040 O O . CYS A 1 272 ? -15.897 20.086 3.566 1.00 44.09 272 CYS A O 1
ATOM 2043 N N . LYS A 1 273 ? -13.675 20.394 3.304 1.00 38.80 273 LYS A N 1
ATOM 2044 C CA . LYS A 1 273 ? -13.386 20.340 4.729 1.00 43.50 273 LYS A CA 1
ATOM 2045 C C . LYS A 1 273 ? -14.244 21.354 5.463 1.00 47.13 273 LYS A C 1
ATOM 2046 O O . LYS A 1 273 ? -15.033 21.007 6.342 1.00 46.99 273 LYS A O 1
ATOM 2052 N N . ARG A 1 274 ? -14.108 22.607 5.049 1.00 49.85 274 ARG A N 1
ATOM 2053 C CA . ARG A 1 274 ? -14.779 23.721 5.697 1.00 45.10 274 ARG A CA 1
ATOM 2054 C C . ARG A 1 274 ? -16.169 23.998 5.131 1.00 47.22 274 ARG A C 1
ATOM 2055 O O . ARG A 1 274 ? -16.639 25.135 5.204 1.00 54.93 274 ARG A O 1
ATOM 2063 N N . THR A 1 275 ? -16.828 22.976 4.576 1.00 44.07 275 THR A N 1
ATOM 2064 C CA . THR A 1 275 ? -18.192 23.142 4.058 1.00 41.72 275 THR A CA 1
ATOM 2065 C C . THR A 1 275 ? -19.109 21.986 4.432 1.00 44.15 275 THR A C 1
ATOM 2066 O O . THR A 1 275 ? -20.219 22.201 4.922 1.00 42.52 275 THR A O 1
ATOM 2070 N N . CYS A 1 276 ? -18.655 20.764 4.167 1.00 47.95 276 CYS A N 1
ATOM 2071 C CA . CYS A 1 276 ? -19.346 19.563 4.637 1.00 51.45 276 CYS A CA 1
ATOM 2072 C C . CYS A 1 276 ? -18.335 18.623 5.277 1.00 50.50 276 CYS A C 1
ATOM 2073 O O . CYS A 1 276 ? -17.906 17.652 4.655 1.00 51.27 276 CYS A O 1
ATOM 2076 N N . PRO A 1 277 ? -17.961 18.908 6.535 1.00 55.16 277 PRO A N 1
ATOM 2077 C CA . PRO A 1 277 ? -16.822 18.259 7.201 1.00 56.56 277 PRO A CA 1
ATOM 2078 C C . PRO A 1 277 ? -17.142 16.851 7.721 1.00 50.58 277 PRO A C 1
ATOM 2079 O O . PRO A 1 277 ? -16.248 16.187 8.261 1.00 45.16 277 PRO A O 1
ATOM 2083 N N . ASP A 1 278 ? -18.389 16.412 7.555 1.00 42.40 278 ASP A N 1
ATOM 2084 C CA . ASP A 1 278 ? -18.767 15.052 7.912 1.00 47.33 278 ASP A CA 1
ATOM 2085 C C . ASP A 1 278 ? -18.652 14.111 6.707 1.00 52.93 278 ASP A C 1
ATOM 2086 O O . ASP A 1 278 ? -19.003 12.928 6.786 1.00 52.82 278 ASP A O 1
ATOM 2091 N N . LEU A 1 279 ? -18.159 14.637 5.590 1.00 50.64 279 LEU A N 1
ATOM 2092 C CA . LEU A 1 279 ? -17.929 13.818 4.402 1.00 45.50 279 LEU A CA 1
ATOM 2093 C C . LEU A 1 279 ? -16.507 13.265 4.380 1.00 46.08 279 LEU A C 1
ATOM 2094 O O . LEU A 1 279 ? -15.546 13.935 4.787 1.00 41.30 279 LEU A O 1
ATOM 2099 N N . ASN A 1 280 ? -16.379 12.035 3.891 1.00 48.34 280 ASN A N 1
ATOM 2100 C CA . ASN A 1 280 ? -15.078 11.384 3.800 1.00 41.32 280 ASN A CA 1
ATOM 2101 C C . ASN A 1 280 ? -14.361 11.781 2.529 1.00 34.01 280 ASN A C 1
ATOM 2102 O O . ASN A 1 280 ? -14.928 11.701 1.440 1.00 36.41 280 ASN A O 1
ATOM 2107 N N . LEU A 1 281 ? -13.106 12.179 2.674 1.00 32.41 281 LEU A N 1
ATOM 2108 C CA . LEU A 1 281 ? -12.333 12.700 1.557 1.00 36.61 281 LEU A CA 1
ATOM 2109 C C . LEU A 1 281 ? -11.204 11.766 1.111 1.00 38.91 281 LEU A C 1
ATOM 2110 O O . LEU A 1 281 ? -10.422 11.277 1.935 1.00 35.28 281 LEU A O 1
ATOM 2115 N N . LYS A 1 282 ? -11.120 11.517 -0.195 1.00 42.49 282 LYS A N 1
ATOM 2116 C CA . LYS A 1 282 ? -9.882 10.999 -0.777 1.00 38.98 282 LYS A CA 1
ATOM 2117 C C . LYS A 1 282 ? -9.390 11.889 -1.912 1.00 36.63 282 LYS A C 1
ATOM 2118 O O . LYS A 1 282 ? -10.178 12.527 -2.613 1.00 34.38 282 LYS A O 1
ATOM 2124 N N . ASN A 1 283 ? -8.074 11.924 -2.073 1.00 33.59 283 ASN A N 1
ATOM 2125 C CA . ASN A 1 283 ? -7.445 12.614 -3.180 1.00 32.93 283 ASN A CA 1
ATOM 2126 C C . ASN A 1 283 ? -6.758 11.624 -4.104 1.00 32.56 283 ASN A C 1
ATOM 2127 O O . ASN A 1 283 ? -5.702 11.071 -3.772 1.00 34.73 283 ASN A O 1
ATOM 2132 N N . ILE A 1 284 ? -7.366 11.402 -5.262 1.00 27.37 284 ILE A N 1
ATOM 2133 C CA . ILE A 1 284 ? -6.838 10.466 -6.243 1.00 28.00 284 ILE A CA 1
ATOM 2134 C C . ILE A 1 284 ? -6.256 11.167 -7.473 1.00 26.05 284 ILE A C 1
ATOM 2135 O O . ILE A 1 284 ? -6.966 11.421 -8.455 1.00 25.51 284 ILE A O 1
ATOM 2140 N N . GLY A 1 285 ? -4.962 11.469 -7.414 1.00 23.15 285 GLY A N 1
ATOM 2141 C CA . GLY A 1 285 ? -4.288 12.172 -8.490 1.00 24.15 285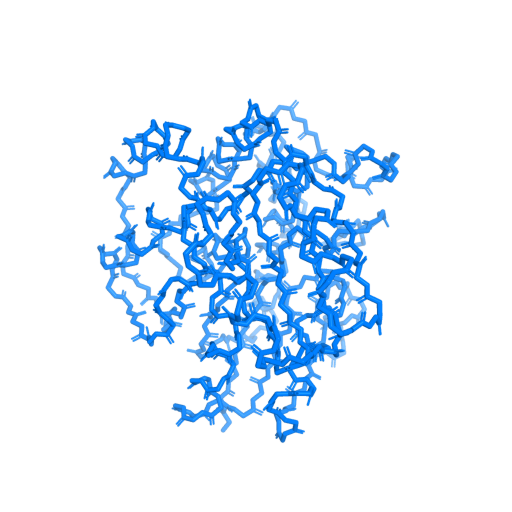 GLY A CA 1
ATOM 2142 C C . GLY A 1 285 ? -2.925 11.590 -8.816 1.00 27.60 285 GLY A C 1
ATOM 2143 O O . GLY A 1 285 ? -2.173 12.136 -9.628 1.00 28.03 285 GLY A O 1
ATOM 2144 N N . GLN A 1 286 ? -2.596 10.484 -8.163 1.00 29.63 286 GLN A N 1
ATOM 2145 C CA . GLN A 1 286 ? -1.342 9.774 -8.415 1.00 31.26 286 GLN A CA 1
ATOM 2146 C C . GLN A 1 286 ? -1.580 8.295 -8.353 1.00 28.33 286 GLN A C 1
ATOM 2147 O O . GLN A 1 286 ? -2.490 7.834 -7.657 1.00 29.38 286 GLN A O 1
ATOM 2153 N N . LEU A 1 287 ? -0.739 7.560 -9.072 1.00 32.15 287 LEU A N 1
ATOM 2154 C CA . LEU A 1 287 ? -0.723 6.106 -9.026 1.00 32.54 287 LEU A CA 1
ATOM 2155 C C . LEU A 1 287 ? -0.701 5.586 -7.577 1.00 32.63 287 LEU A C 1
ATOM 2156 O O . LEU A 1 287 ? -1.412 4.637 -7.239 1.00 31.88 287 LEU A O 1
ATOM 2161 N N . ASP A 1 288 ? 0.087 6.231 -6.718 1.00 31.84 288 ASP A N 1
ATOM 2162 C CA . ASP A 1 288 ? 0.169 5.821 -5.317 1.00 34.44 288 ASP A CA 1
ATOM 2163 C C . ASP A 1 288 ? -1.184 5.872 -4.610 1.00 37.41 288 ASP A C 1
ATOM 2164 O O . ASP A 1 288 ? -1.480 5.018 -3.772 1.00 41.12 288 ASP A O 1
ATOM 2169 N N . ASP A 1 289 ? -1.999 6.869 -4.952 1.00 35.82 289 ASP A N 1
ATOM 2170 C CA . ASP A 1 289 ? -3.357 6.970 -4.430 1.00 32.16 289 ASP A CA 1
ATOM 2171 C C . ASP A 1 289 ? -4.192 5.802 -4.914 1.00 31.62 289 ASP A C 1
ATOM 2172 O O . ASP A 1 289 ? -4.953 5.211 -4.155 1.00 35.65 289 ASP A O 1
ATOM 2177 N N . LEU A 1 290 ? -4.073 5.497 -6.200 1.00 30.35 290 LEU A N 1
ATOM 2178 C CA . LEU A 1 290 ? -4.893 4.459 -6.809 1.00 33.34 290 LEU A CA 1
ATOM 2179 C C . LEU A 1 290 ? -4.636 3.110 -6.159 1.00 38.21 290 LEU A C 1
ATOM 2180 O O . LEU A 1 290 ? -5.552 2.299 -5.972 1.00 37.43 290 LEU A O 1
ATOM 2185 N N . ASN A 1 291 ? -3.371 2.883 -5.817 1.00 38.91 291 ASN A N 1
ATOM 2186 C CA . ASN A 1 291 ? -2.931 1.579 -5.353 1.00 40.47 291 ASN A CA 1
ATOM 2187 C C . ASN A 1 291 ? -3.409 1.245 -3.943 1.00 36.60 291 ASN A C 1
ATOM 2188 O O . ASN A 1 291 ? -3.480 0.075 -3.578 1.00 37.81 291 ASN A O 1
ATOM 2193 N N . SER A 1 292 ? -3.755 2.278 -3.172 1.00 40.29 292 SER A N 1
ATOM 2194 C CA . SER A 1 292 ? -4.248 2.120 -1.806 1.00 34.95 292 SER A CA 1
ATOM 2195 C C . SER A 1 292 ? -5.735 1.855 -1.802 1.00 42.01 292 SER A C 1
ATOM 2196 O O . SER A 1 292 ? -6.365 1.819 -0.750 1.00 51.87 292 SER A O 1
ATOM 2199 N N . LEU A 1 293 ? -6.280 1.681 -2.998 1.00 41.75 293 LEU A N 1
ATOM 2200 C CA . LEU A 1 293 ? -7.698 1.468 -3.195 1.00 44.69 293 LEU A CA 1
ATOM 2201 C C . LEU A 1 293 ? -8.482 2.703 -2.755 1.00 51.04 293 LEU A C 1
ATOM 2202 O O . LEU A 1 293 ? -8.646 3.657 -3.527 1.00 47.72 293 LEU A O 1
#